Protein AF-A0A9P1RC82-F1 (afdb_monomer_lite)

Sequence (253 aa):
MANTHGWSFQRPLNEQQWVGICRDIEALLKEPSWTRIGDKNGVELDRPEAAFIRPLYTGAPTGLAEAIEFNGVGNESREAFYLTPETLTASIVTDQQRYEPLVMASMLILAYHKPGTALHSTANEQTWAPAWLLARHVLRSQHPDAHESVDSHLADHPGHHHAAELQQKAAEVNCELLDKVDAWLQQVEGKAPEDQFAQASLNSLKLVRRQLAEGTMTGFDARYAVECLEGYMRDSRFVEPLSSTPCSEPAIS

Radius of gyration: 20.78 Å; chains: 1; bounding box: 46×43×75 Å

Structure (mmCIF, N/CA/C/O backbone):
data_AF-A0A9P1RC82-F1
#
_entry.id   AF-A0A9P1RC82-F1
#
loop_
_atom_site.group_PDB
_atom_site.id
_atom_site.type_symbol
_atom_site.label_atom_id
_atom_site.label_alt_id
_atom_site.label_comp_id
_atom_site.label_asym_id
_atom_site.label_entity_id
_atom_site.label_seq_id
_atom_site.pdbx_PDB_ins_code
_atom_site.Cartn_x
_atom_site.Cartn_y
_atom_site.Cartn_z
_atom_site.occupancy
_atom_site.B_iso_or_equiv
_atom_site.auth_seq_id
_atom_site.auth_comp_id
_atom_site.auth_asym_id
_atom_site.auth_atom_id
_atom_site.pdbx_PDB_model_num
ATOM 1 N N . MET A 1 1 ? 3.301 18.669 -11.761 1.00 63.34 1 MET A N 1
ATOM 2 C CA . MET A 1 1 ? 4.380 18.118 -12.600 1.00 63.34 1 MET A CA 1
ATOM 3 C C . MET A 1 1 ? 4.155 16.629 -12.639 1.00 63.34 1 MET A C 1
ATOM 5 O O . MET A 1 1 ? 3.918 16.070 -11.574 1.00 63.34 1 MET A O 1
ATOM 9 N N . ALA A 1 2 ? 4.182 16.038 -13.828 1.00 75.00 2 ALA A N 1
ATOM 10 C CA . ALA A 1 2 ? 4.089 14.598 -13.978 1.00 75.00 2 ALA A CA 1
ATOM 11 C C . ALA A 1 2 ? 5.415 13.952 -13.571 1.00 75.00 2 ALA A C 1
ATOM 13 O O . ALA A 1 2 ? 6.480 14.498 -13.873 1.00 75.00 2 ALA A O 1
ATOM 14 N N . ASN A 1 3 ? 5.346 12.798 -12.919 1.00 80.88 3 ASN A N 1
ATOM 15 C CA . ASN A 1 3 ? 6.512 11.957 -12.693 1.00 80.88 3 ASN A CA 1
ATOM 16 C C . ASN A 1 3 ? 6.519 10.813 -13.696 1.00 80.88 3 ASN A C 1
ATOM 18 O O . ASN A 1 3 ? 5.472 10.284 -14.058 1.00 80.88 3 ASN A O 1
ATOM 22 N N . THR A 1 4 ? 7.706 10.435 -14.151 1.00 84.75 4 THR A N 1
ATOM 23 C CA . THR A 1 4 ? 7.898 9.226 -14.949 1.00 84.75 4 THR A CA 1
ATOM 24 C C . THR A 1 4 ? 8.456 8.144 -14.046 1.00 84.75 4 THR A C 1
ATOM 26 O O . THR A 1 4 ? 9.456 8.373 -13.368 1.00 84.75 4 THR A O 1
ATOM 29 N N . HIS A 1 5 ? 7.835 6.972 -14.066 1.00 85.88 5 HIS A N 1
ATOM 30 C CA . HIS A 1 5 ? 8.245 5.792 -13.313 1.00 85.88 5 HIS A CA 1
ATOM 31 C C . HIS A 1 5 ? 8.451 4.639 -14.278 1.00 85.88 5 HIS A C 1
ATOM 33 O O . HIS A 1 5 ? 7.639 4.447 -15.177 1.00 85.88 5 HIS A O 1
ATOM 39 N N . GLY A 1 6 ? 9.499 3.848 -14.111 1.00 85.31 6 GLY A N 1
ATOM 40 C CA . GLY A 1 6 ? 9.722 2.698 -14.969 1.00 85.31 6 GLY A CA 1
ATOM 41 C C . GLY A 1 6 ? 10.590 1.622 -14.345 1.00 85.31 6 GLY A C 1
ATOM 42 O O . GLY A 1 6 ? 11.181 1.782 -13.275 1.00 85.31 6 GLY A O 1
ATOM 43 N N . TRP A 1 7 ? 10.646 0.491 -15.032 1.00 88.69 7 TRP A N 1
ATOM 44 C CA . TRP A 1 7 ? 11.362 -0.699 -14.593 1.00 88.69 7 TRP A CA 1
ATOM 45 C C . TRP A 1 7 ? 12.101 -1.348 -15.755 1.00 88.69 7 TRP A C 1
ATOM 47 O O . TRP A 1 7 ? 11.745 -1.169 -16.922 1.00 88.69 7 TRP A O 1
ATOM 57 N N . SER A 1 8 ? 13.129 -2.127 -15.426 1.00 90.19 8 SER A N 1
ATOM 58 C CA . SER A 1 8 ? 13.788 -3.014 -16.380 1.00 90.19 8 SER A CA 1
ATOM 59 C C . SER A 1 8 ? 14.376 -4.254 -15.707 1.00 90.19 8 SER A C 1
ATOM 61 O O . SER A 1 8 ? 14.793 -4.206 -14.548 1.00 90.19 8 SER A O 1
ATOM 63 N N . PHE A 1 9 ? 14.423 -5.372 -16.433 1.00 90.50 9 PHE A N 1
ATOM 64 C CA . PHE A 1 9 ? 15.099 -6.604 -16.015 1.00 90.50 9 PHE A CA 1
ATOM 65 C C . PHE A 1 9 ? 15.585 -7.415 -17.230 1.00 90.50 9 PHE A C 1
ATOM 67 O O . PHE A 1 9 ? 15.097 -7.265 -18.346 1.00 90.50 9 PHE A O 1
ATOM 74 N N . GLN A 1 10 ? 16.567 -8.301 -17.030 1.00 86.69 10 GLN A N 1
ATOM 75 C CA . GLN A 1 10 ? 17.295 -8.949 -18.138 1.00 86.69 10 GLN A CA 1
ATOM 76 C C . GLN A 1 10 ? 16.568 -10.123 -18.811 1.00 86.69 10 GLN A C 1
ATOM 78 O O . GLN A 1 10 ? 16.950 -10.537 -19.904 1.00 86.69 10 GLN A O 1
ATOM 83 N N . ARG A 1 11 ? 15.582 -10.730 -18.145 1.00 88.38 11 ARG A N 1
ATOM 84 C CA . ARG A 1 11 ? 14.875 -11.925 -18.635 1.00 88.38 11 ARG A CA 1
ATOM 85 C C . ARG A 1 11 ? 13.393 -11.848 -18.298 1.00 88.38 11 ARG A C 1
ATOM 87 O O . ARG A 1 11 ? 13.112 -11.412 -17.179 1.00 88.38 11 ARG A O 1
ATOM 94 N N . PRO A 1 12 ? 12.498 -12.371 -19.159 1.00 88.00 12 PRO A N 1
ATOM 95 C CA . PRO A 1 12 ? 11.059 -12.409 -18.901 1.00 88.00 12 PRO A CA 1
ATOM 96 C C . PRO A 1 12 ? 10.702 -12.974 -17.520 1.00 88.00 12 PRO A C 1
ATOM 98 O O . PRO A 1 12 ? 11.500 -13.686 -16.885 1.00 88.00 12 PRO A O 1
ATOM 101 N N . LEU A 1 13 ? 9.509 -12.637 -17.041 1.00 86.81 13 LEU A N 1
ATOM 102 C CA . LEU A 1 13 ? 8.952 -13.217 -15.823 1.00 86.81 13 LEU A CA 1
ATOM 103 C C . LEU A 1 13 ? 8.583 -14.673 -16.101 1.00 86.81 13 LEU A C 1
ATOM 105 O O . LEU A 1 13 ? 7.996 -14.988 -17.134 1.00 86.81 13 LEU A O 1
ATOM 109 N N . ASN A 1 14 ? 8.946 -15.571 -15.187 1.00 88.38 14 ASN A N 1
ATOM 110 C CA . ASN A 1 14 ? 8.410 -16.927 -15.241 1.00 88.38 14 ASN A CA 1
ATOM 111 C C . ASN A 1 14 ? 6.976 -16.955 -14.682 1.00 88.38 14 ASN A C 1
ATOM 113 O O . ASN A 1 14 ? 6.518 -15.995 -14.059 1.00 88.38 14 ASN A O 1
ATOM 117 N N . GLU A 1 15 ? 6.278 -18.069 -14.888 1.00 83.38 15 GLU A N 1
ATOM 118 C CA . GLU A 1 15 ? 4.881 -18.230 -14.474 1.00 83.38 15 GLU A CA 1
ATOM 119 C C . GLU A 1 15 ? 4.677 -18.002 -12.968 1.00 83.38 15 GLU A C 1
ATOM 121 O O . GLU A 1 15 ? 3.774 -17.270 -12.571 1.00 83.38 15 GLU A O 1
ATOM 126 N N . GLN A 1 16 ? 5.555 -18.551 -12.124 1.00 86.50 16 GLN A N 1
ATOM 127 C CA . GLN A 1 16 ? 5.461 -18.398 -10.671 1.00 86.50 16 GLN A CA 1
ATOM 128 C C . GLN A 1 16 ? 5.624 -16.935 -10.235 1.00 86.50 16 GLN A C 1
ATOM 130 O O . GLN A 1 16 ? 4.864 -16.456 -9.394 1.00 86.50 16 GLN A O 1
ATOM 135 N N . GLN A 1 17 ? 6.590 -16.221 -10.822 1.00 89.25 17 GLN A N 1
ATOM 136 C CA . GLN A 1 17 ? 6.804 -14.794 -10.576 1.00 89.25 17 GLN A CA 1
ATOM 137 C C . GLN A 1 17 ? 5.568 -13.996 -10.970 1.00 89.25 17 GLN A C 1
ATOM 139 O O . GLN A 1 17 ? 5.107 -13.156 -10.205 1.00 89.25 17 GLN A O 1
ATOM 144 N N . TRP A 1 18 ? 5.004 -14.283 -12.141 1.00 84.94 18 TRP A N 1
ATOM 145 C CA . TRP A 1 18 ? 3.831 -13.573 -12.626 1.00 84.94 18 TRP A CA 1
ATOM 146 C C . TRP A 1 18 ? 2.598 -13.791 -11.752 1.00 84.94 18 TRP A C 1
ATOM 148 O O . TRP A 1 18 ? 1.933 -12.830 -11.375 1.00 84.94 18 TRP A O 1
ATOM 158 N N . VAL A 1 19 ? 2.325 -15.038 -11.365 1.00 82.38 19 VAL A N 1
ATOM 159 C CA . VAL A 1 19 ? 1.211 -15.364 -10.466 1.00 82.38 19 VAL A CA 1
ATOM 160 C C . VAL A 1 19 ? 1.366 -14.653 -9.120 1.00 82.38 19 VAL A C 1
ATOM 162 O O . VAL A 1 19 ? 0.392 -14.088 -8.620 1.00 82.38 19 VAL A O 1
ATOM 165 N N . GLY A 1 20 ? 2.580 -14.631 -8.557 1.00 85.94 20 GLY A N 1
ATOM 166 C CA . GLY A 1 20 ? 2.878 -13.906 -7.320 1.00 85.94 20 GLY A CA 1
ATOM 167 C C . GLY A 1 20 ? 2.631 -12.401 -7.444 1.00 85.94 20 GLY A C 1
ATOM 168 O O . GLY A 1 20 ? 1.939 -11.823 -6.608 1.00 85.94 20 GLY A O 1
ATOM 169 N N . ILE A 1 21 ? 3.119 -11.790 -8.527 1.00 86.44 21 ILE A N 1
ATOM 170 C CA . ILE A 1 21 ? 2.924 -10.364 -8.824 1.00 86.44 21 ILE A CA 1
ATOM 171 C C . ILE A 1 21 ? 1.436 -10.030 -8.942 1.00 86.44 21 ILE A C 1
ATOM 173 O O . ILE A 1 21 ? 0.973 -9.097 -8.289 1.00 86.44 21 ILE A O 1
ATOM 177 N N . CYS A 1 22 ? 0.675 -10.786 -9.740 1.00 79.75 22 CYS A N 1
ATOM 178 C CA . CYS A 1 22 ? -0.754 -10.539 -9.924 1.00 79.75 22 CYS A CA 1
ATOM 179 C C . CYS A 1 22 ? -1.523 -10.633 -8.607 1.00 79.75 22 CYS A C 1
ATOM 181 O O . CYS A 1 22 ? -2.326 -9.752 -8.313 1.00 79.75 22 CYS A O 1
ATOM 183 N N . ARG A 1 23 ? -1.264 -11.674 -7.808 1.00 82.88 23 ARG A N 1
ATOM 184 C CA . ARG A 1 23 ? -1.937 -11.887 -6.523 1.00 82.88 23 ARG A CA 1
ATOM 185 C C . ARG A 1 23 ? -1.655 -10.751 -5.543 1.00 82.88 23 ARG A C 1
ATOM 187 O O . ARG A 1 23 ? -2.573 -10.250 -4.900 1.00 82.88 23 ARG A O 1
ATOM 194 N N . ASP A 1 24 ? -0.396 -10.346 -5.424 1.00 87.38 24 ASP A N 1
ATOM 195 C CA . ASP A 1 24 ? -0.009 -9.327 -4.452 1.00 87.38 24 ASP A CA 1
ATOM 196 C C . ASP A 1 24 ? -0.461 -7.928 -4.910 1.00 87.38 24 ASP A C 1
ATOM 198 O O . ASP A 1 24 ? -0.894 -7.128 -4.085 1.00 87.38 24 ASP A O 1
ATOM 202 N N . ILE A 1 25 ? -0.480 -7.641 -6.218 1.00 81.62 25 ILE A N 1
ATOM 203 C CA . ILE A 1 25 ? -1.103 -6.414 -6.742 1.00 81.62 25 ILE A CA 1
ATOM 204 C C . ILE A 1 25 ? -2.623 -6.447 -6.536 1.00 81.62 25 ILE A C 1
ATOM 206 O O . ILE A 1 25 ? -3.197 -5.440 -6.150 1.00 81.62 25 ILE A O 1
ATOM 210 N N . GLU A 1 26 ? -3.301 -7.582 -6.704 1.00 76.31 26 GLU A N 1
ATOM 211 C CA . GLU A 1 26 ? -4.734 -7.685 -6.397 1.00 76.31 26 GLU A CA 1
ATOM 212 C C . GLU A 1 26 ? -5.019 -7.414 -4.910 1.00 76.31 26 GLU A C 1
ATOM 214 O O . GLU A 1 26 ? -5.975 -6.711 -4.576 1.00 76.31 26 GLU A O 1
ATOM 219 N N . ALA A 1 27 ? -4.171 -7.920 -4.010 1.00 79.69 27 ALA A N 1
ATOM 220 C CA . ALA A 1 27 ? -4.254 -7.616 -2.584 1.00 79.69 27 ALA A CA 1
ATOM 221 C C . ALA A 1 27 ? -4.053 -6.117 -2.316 1.00 79.69 27 ALA A C 1
ATOM 223 O O . ALA A 1 27 ? -4.855 -5.523 -1.600 1.00 79.69 27 ALA A O 1
ATOM 224 N N . LEU A 1 28 ? -3.065 -5.493 -2.966 1.00 79.56 28 LEU A N 1
ATOM 225 C CA . LEU A 1 28 ? -2.842 -4.046 -2.934 1.00 79.56 28 LEU A CA 1
ATOM 226 C C . LEU A 1 28 ? -4.092 -3.242 -3.332 1.00 79.56 28 LEU A C 1
ATOM 228 O O . LEU A 1 28 ? -4.336 -2.187 -2.754 1.00 79.56 28 LEU A O 1
ATOM 232 N N . LEU A 1 29 ? -4.905 -3.727 -4.276 1.00 70.25 29 LEU A N 1
ATOM 233 C CA . LEU A 1 29 ? -6.144 -3.046 -4.692 1.00 70.25 29 LEU A CA 1
ATOM 234 C C . LEU A 1 29 ? -7.300 -3.213 -3.717 1.00 70.25 29 LEU A C 1
ATOM 236 O O . LEU A 1 29 ? -8.181 -2.359 -3.657 1.00 70.25 29 LEU A O 1
ATOM 240 N N . LYS A 1 30 ? -7.306 -4.314 -2.970 1.00 70.19 30 LYS A N 1
ATOM 241 C CA . LYS A 1 30 ? -8.307 -4.584 -1.936 1.00 70.19 30 LYS A CA 1
ATOM 242 C C . LYS A 1 30 ? -7.985 -3.876 -0.625 1.00 70.19 30 LYS A C 1
ATOM 244 O O . LYS A 1 30 ? -8.830 -3.866 0.271 1.00 70.19 30 LYS A O 1
ATOM 249 N N . GLU A 1 31 ? -6.794 -3.290 -0.504 1.00 68.12 31 GLU A N 1
ATOM 250 C CA . GLU A 1 31 ? -6.445 -2.487 0.656 1.00 68.12 31 GLU A CA 1
ATOM 251 C C . GLU A 1 31 ? -7.378 -1.273 0.757 1.00 68.12 31 GLU A C 1
ATOM 253 O O . GLU A 1 31 ? -7.487 -0.502 -0.204 1.00 68.12 31 GLU A O 1
ATOM 258 N N . PRO A 1 32 ? -8.040 -1.064 1.914 1.00 56.09 32 PRO A N 1
ATOM 259 C CA . PRO A 1 32 ? -8.853 0.120 2.145 1.00 56.09 32 PRO A CA 1
ATOM 260 C C . PRO A 1 32 ? -8.028 1.364 1.811 1.00 56.09 32 PRO A C 1
ATOM 262 O O . PRO A 1 32 ? -6.899 1.502 2.299 1.00 56.09 32 PRO A O 1
ATOM 265 N N . SER A 1 33 ? -8.561 2.214 0.925 1.00 52.56 33 SER A N 1
ATOM 266 C CA . SER A 1 33 ? -7.798 3.279 0.275 1.00 52.56 33 SER A CA 1
ATOM 267 C C . SER A 1 33 ? -7.065 4.106 1.319 1.00 52.56 33 SER A C 1
ATOM 269 O O . SER A 1 33 ? -7.658 4.802 2.143 1.00 52.56 33 SER A O 1
ATOM 271 N N . TRP A 1 34 ? -5.745 4.017 1.268 1.00 44.28 34 TRP A N 1
ATOM 272 C CA . TRP A 1 34 ? -4.817 4.558 2.253 1.00 44.28 34 TRP A CA 1
ATOM 273 C C . TRP A 1 34 ? -4.747 6.088 2.272 1.00 44.28 34 TRP A C 1
ATOM 275 O O . TRP A 1 34 ? -3.969 6.703 2.993 1.00 44.28 34 TRP A O 1
ATOM 285 N N . THR A 1 35 ? -5.603 6.710 1.488 1.00 38.88 35 THR A N 1
ATOM 286 C CA . THR A 1 35 ? -5.811 8.131 1.407 1.00 38.88 35 THR A CA 1
ATOM 287 C C . THR A 1 35 ? -7.307 8.338 1.222 1.00 38.88 35 THR A C 1
ATOM 289 O O . THR A 1 35 ? -7.906 7.841 0.268 1.00 38.88 35 THR A O 1
ATOM 292 N N . ARG A 1 36 ? -7.921 9.147 2.089 1.00 37.03 36 ARG A N 1
ATOM 293 C CA . ARG A 1 36 ? -9.028 9.983 1.630 1.00 37.03 36 ARG A CA 1
ATOM 294 C C . ARG A 1 36 ? -8.445 10.910 0.565 1.00 37.03 36 ARG A C 1
ATOM 296 O O . ARG A 1 36 ? -8.085 12.038 0.878 1.00 37.03 36 ARG A O 1
ATOM 303 N N . ILE A 1 37 ? -8.304 10.463 -0.685 1.00 34.78 37 ILE A N 1
ATOM 304 C CA . ILE A 1 37 ? -8.060 11.405 -1.786 1.00 34.78 37 ILE A CA 1
ATOM 305 C C . ILE A 1 37 ? -9.405 11.966 -2.210 1.00 34.78 37 ILE A C 1
ATOM 307 O O . ILE A 1 37 ? -9.878 11.764 -3.332 1.00 34.78 37 ILE A O 1
ATOM 311 N N . GLY A 1 38 ? -9.990 12.731 -1.288 1.00 31.78 38 GLY A N 1
ATOM 312 C CA . GLY A 1 38 ? -10.761 13.879 -1.710 1.00 31.78 38 GLY A CA 1
ATOM 313 C C . GLY A 1 38 ? -9.911 14.619 -2.730 1.00 31.78 38 GLY A C 1
ATOM 314 O O . GLY A 1 38 ? -8.735 14.903 -2.485 1.00 31.78 38 GLY A O 1
ATOM 315 N N . ASP A 1 39 ? -10.476 14.916 -3.894 1.00 33.38 39 ASP A N 1
ATOM 316 C CA . ASP A 1 39 ? -9.927 16.040 -4.633 1.00 33.38 39 ASP A CA 1
ATOM 317 C C . ASP A 1 39 ? -9.981 17.289 -3.725 1.00 33.38 39 ASP A C 1
ATOM 319 O O . ASP A 1 39 ? -10.525 17.284 -2.619 1.00 33.38 39 ASP A O 1
ATOM 323 N N . LYS A 1 40 ? -9.463 18.414 -4.199 1.00 32.06 40 LYS A N 1
ATOM 324 C CA . LYS A 1 40 ? -9.646 19.728 -3.558 1.00 32.06 40 LYS A CA 1
ATOM 325 C C . LYS A 1 40 ? -11.112 20.095 -3.212 1.00 32.06 40 LYS A C 1
ATOM 327 O O . LYS A 1 40 ? -11.323 21.124 -2.581 1.00 32.06 40 LYS A O 1
ATOM 332 N N . ASN A 1 41 ? -12.097 19.285 -3.619 1.00 32.78 41 ASN A N 1
ATOM 333 C CA . ASN A 1 41 ? -13.524 19.431 -3.351 1.00 32.78 41 ASN A CA 1
ATOM 334 C C . ASN A 1 41 ? -14.090 18.354 -2.395 1.00 32.78 41 ASN A C 1
ATOM 336 O O . ASN A 1 41 ? -15.297 18.336 -2.168 1.00 32.78 41 ASN A O 1
ATOM 340 N N . GLY A 1 42 ? -13.261 17.471 -1.823 1.00 30.58 42 GLY A N 1
ATOM 341 C CA . GLY A 1 42 ? -13.686 16.489 -0.821 1.00 30.58 42 GLY A CA 1
ATOM 342 C C . GLY A 1 42 ? -14.453 15.280 -1.368 1.00 30.58 42 GLY A C 1
ATOM 343 O O . GLY A 1 42 ? -15.124 14.604 -0.594 1.00 30.58 42 GLY A O 1
ATOM 344 N N . VAL A 1 43 ? -14.372 14.986 -2.672 1.00 32.03 43 VAL A N 1
ATOM 345 C CA . VAL A 1 43 ? -15.041 13.807 -3.256 1.00 32.03 43 VAL A CA 1
ATOM 346 C C . VAL A 1 43 ? -14.268 12.534 -2.910 1.00 32.03 43 VAL A C 1
ATOM 348 O O . VAL A 1 43 ? -13.170 12.325 -3.433 1.00 32.03 43 VAL A O 1
ATOM 351 N N . GLU A 1 44 ? -14.844 11.695 -2.041 1.00 39.00 44 GLU A N 1
ATOM 352 C CA . GLU A 1 44 ? -14.328 10.361 -1.711 1.00 39.00 44 GLU A CA 1
ATOM 353 C C . GLU A 1 44 ? -14.062 9.557 -2.993 1.00 39.00 44 GLU A C 1
ATOM 355 O O . GLU A 1 44 ? -14.879 9.510 -3.913 1.00 39.00 44 GLU A O 1
ATOM 360 N N . LEU A 1 45 ? -12.873 8.954 -3.080 1.00 42.69 45 LEU A N 1
ATOM 361 C CA . LEU A 1 45 ? -12.572 8.003 -4.140 1.00 42.69 45 LEU A CA 1
ATOM 362 C C . LEU A 1 45 ? -13.393 6.750 -3.879 1.00 42.69 45 LEU A C 1
ATOM 364 O O . LEU A 1 45 ? -13.052 5.969 -2.997 1.00 42.69 45 LEU A O 1
ATOM 368 N N . ASP A 1 46 ? -14.452 6.561 -4.660 1.00 42.94 46 ASP A N 1
ATOM 369 C CA . ASP A 1 46 ? -15.366 5.445 -4.442 1.00 42.94 46 ASP A CA 1
ATOM 370 C C . ASP A 1 46 ? -14.665 4.079 -4.501 1.00 42.94 46 ASP A C 1
ATOM 372 O O . ASP A 1 46 ? -15.128 3.161 -3.832 1.00 42.94 46 ASP A O 1
ATOM 376 N N . ARG A 1 47 ? -13.576 3.904 -5.276 1.00 51.31 47 ARG A N 1
ATOM 377 C CA . ARG A 1 47 ? -12.967 2.585 -5.559 1.00 51.31 47 ARG A CA 1
ATOM 378 C C . ARG A 1 47 ? -11.503 2.677 -6.039 1.00 51.31 47 ARG A C 1
ATOM 380 O O . ARG A 1 47 ? -11.282 3.309 -7.075 1.00 51.31 47 ARG A O 1
ATOM 387 N N . PRO A 1 48 ? -10.504 2.046 -5.378 1.00 50.69 48 PRO A N 1
ATOM 388 C CA . PRO A 1 48 ? -9.142 1.852 -5.916 1.00 50.69 48 PRO A CA 1
ATOM 389 C C . PRO A 1 48 ? -9.121 1.248 -7.330 1.00 50.69 48 PRO A C 1
ATOM 391 O O . PRO A 1 48 ? -8.214 1.510 -8.118 1.00 50.69 48 PRO A O 1
ATOM 394 N N . GLU A 1 49 ? -10.165 0.502 -7.688 1.00 48.91 49 GLU A N 1
ATOM 395 C CA . GLU A 1 49 ? -10.401 -0.084 -9.006 1.00 48.91 49 GLU A CA 1
ATOM 396 C C . GLU A 1 49 ? -10.515 0.970 -10.124 1.00 48.91 49 GLU A C 1
ATOM 398 O O . GLU A 1 49 ? -10.258 0.660 -11.285 1.00 48.91 49 GLU A O 1
ATOM 403 N N . ALA A 1 50 ? -10.830 2.233 -9.799 1.00 47.53 50 ALA A N 1
ATOM 404 C CA . ALA A 1 50 ? -10.831 3.343 -10.757 1.00 47.53 50 ALA A CA 1
ATOM 405 C C . ALA A 1 50 ? -9.420 3.729 -11.242 1.00 47.53 50 ALA A C 1
ATOM 407 O O . ALA A 1 50 ? -9.287 4.445 -12.236 1.00 47.53 50 ALA A O 1
ATOM 408 N N . ALA A 1 51 ? -8.364 3.250 -10.578 1.00 48.78 51 ALA A N 1
ATOM 409 C CA . ALA A 1 51 ? -6.983 3.419 -11.016 1.00 48.78 51 ALA A CA 1
ATOM 410 C C . ALA A 1 51 ? -6.587 2.451 -12.144 1.00 48.78 51 ALA A C 1
ATOM 412 O O . ALA A 1 51 ? -5.453 2.527 -12.601 1.00 48.78 51 ALA A O 1
ATOM 413 N N . PHE A 1 52 ? -7.479 1.563 -12.605 1.00 52.44 52 PHE A N 1
ATOM 414 C CA . PHE A 1 52 ? -7.182 0.537 -13.610 1.00 52.44 52 PHE A CA 1
ATOM 415 C C . PHE A 1 52 ? -8.186 0.552 -14.766 1.00 52.44 52 PHE A C 1
ATOM 417 O O . PHE A 1 52 ? -9.357 0.895 -14.600 1.00 52.44 52 PHE A O 1
ATOM 424 N N . ILE A 1 53 ? -7.727 0.178 -15.964 1.00 49.12 53 ILE A N 1
ATOM 425 C CA . ILE A 1 53 ? -8.580 0.107 -17.167 1.00 49.12 53 ILE A CA 1
ATOM 426 C C . ILE A 1 53 ? -9.488 -1.133 -17.117 1.00 49.12 53 ILE A C 1
ATOM 428 O O . ILE A 1 53 ? -10.576 -1.130 -17.702 1.00 49.12 53 ILE A O 1
ATOM 432 N N . ARG A 1 54 ? -9.072 -2.189 -16.401 1.00 43.12 54 ARG A N 1
ATOM 433 C CA . ARG A 1 54 ? -9.813 -3.449 -16.246 1.00 43.12 54 ARG A CA 1
ATOM 434 C C . ARG A 1 54 ? -9.675 -4.010 -14.826 1.00 43.12 54 ARG A C 1
ATOM 436 O O . ARG A 1 54 ? -8.609 -3.870 -14.232 1.00 43.12 54 ARG A O 1
ATOM 443 N N . PRO A 1 55 ? -10.712 -4.679 -14.287 1.00 46.66 55 PRO A N 1
ATOM 444 C CA . PRO A 1 55 ? -10.591 -5.396 -13.024 1.00 46.66 55 PRO A CA 1
ATOM 445 C C . PRO A 1 55 ? -9.573 -6.534 -13.159 1.00 46.66 55 PRO A C 1
ATOM 447 O O . PRO A 1 55 ? -9.655 -7.338 -14.092 1.00 46.66 55 PRO A O 1
ATOM 450 N N . LEU A 1 56 ? -8.644 -6.628 -12.205 1.00 47.75 56 LEU A N 1
ATOM 451 C CA . LEU A 1 56 ? -7.821 -7.818 -12.012 1.00 47.75 56 LEU A CA 1
ATOM 452 C C . LEU A 1 56 ? -8.708 -8.919 -11.416 1.00 47.75 56 LEU A C 1
ATOM 454 O O . LEU A 1 56 ? -8.711 -9.135 -10.215 1.00 47.75 56 LEU A O 1
ATOM 458 N N . TYR A 1 57 ? -9.466 -9.586 -12.292 1.00 48.50 57 TYR A N 1
ATOM 459 C CA . TYR A 1 57 ? -10.161 -10.853 -12.055 1.00 48.50 57 TYR A CA 1
ATOM 460 C C . TYR A 1 57 ? -11.339 -10.845 -11.044 1.00 48.50 57 TYR A C 1
ATOM 462 O O . TYR A 1 57 ? -11.373 -10.115 -10.062 1.00 48.50 57 TYR A O 1
ATOM 470 N N . THR A 1 58 ? -12.366 -11.664 -11.303 1.00 38.03 58 THR A N 1
ATOM 471 C CA . THR A 1 58 ? -13.573 -11.808 -10.450 1.00 38.03 58 THR A CA 1
ATOM 472 C C . THR A 1 58 ? -13.908 -13.274 -10.119 1.00 38.03 58 THR A C 1
ATOM 474 O O . THR A 1 58 ? -15.015 -13.565 -9.666 1.00 38.03 58 THR A O 1
ATOM 477 N N . GLY A 1 59 ? -12.978 -14.215 -10.344 1.00 34.84 59 GLY A N 1
ATOM 478 C CA . GLY A 1 59 ? -13.205 -15.666 -10.220 1.00 34.84 59 GLY A CA 1
ATOM 479 C C . GLY A 1 59 ? -12.197 -16.421 -9.336 1.00 34.84 59 GLY A C 1
ATOM 480 O O . GLY A 1 59 ? -11.410 -15.823 -8.613 1.00 34.84 59 GLY A O 1
ATOM 481 N N . ALA A 1 60 ? -12.210 -17.760 -9.405 1.00 33.53 60 ALA A N 1
ATOM 482 C CA . ALA A 1 60 ? -11.286 -18.664 -8.694 1.00 33.53 60 ALA A CA 1
ATOM 483 C C . ALA A 1 60 ? -9.847 -18.584 -9.248 1.00 33.53 60 ALA A C 1
ATOM 485 O O . ALA A 1 60 ? -9.711 -18.461 -10.460 1.00 33.53 60 ALA A O 1
ATOM 486 N N . PRO A 1 61 ? -8.781 -18.696 -8.430 1.00 40.16 61 PRO A N 1
ATOM 487 C CA . PRO A 1 61 ? -7.408 -18.334 -8.799 1.00 40.16 61 PRO A CA 1
ATOM 488 C C . PRO A 1 61 ? -6.831 -19.298 -9.848 1.00 40.16 61 PRO A C 1
ATOM 490 O O . PRO A 1 61 ? -6.157 -20.266 -9.515 1.00 40.16 61 PRO A O 1
ATOM 493 N N . THR A 1 62 ? -7.119 -19.063 -11.128 1.00 39.59 62 THR A N 1
ATOM 494 C CA . THR A 1 62 ? -6.652 -19.902 -12.246 1.00 39.59 62 THR A CA 1
ATOM 495 C C . THR A 1 62 ? -5.400 -19.362 -12.928 1.00 39.59 62 THR A C 1
ATOM 497 O O . THR A 1 62 ? -4.952 -19.949 -13.904 1.00 39.59 62 THR A O 1
ATOM 500 N N . GLY A 1 63 ? -4.797 -18.292 -12.408 1.00 41.44 63 GLY A N 1
ATOM 501 C CA . GLY A 1 63 ? -3.569 -17.741 -12.965 1.00 41.44 63 GLY A CA 1
ATOM 502 C C . GLY A 1 63 ? -3.792 -16.863 -14.200 1.00 41.44 63 GLY A C 1
ATOM 503 O O . GLY A 1 63 ? -4.679 -17.094 -15.017 1.00 41.44 63 GLY A O 1
ATOM 504 N N . LEU A 1 64 ? -2.915 -15.860 -14.281 1.00 46.16 64 LEU A N 1
ATOM 505 C CA . LEU A 1 64 ? -2.630 -14.979 -15.412 1.00 46.16 64 LEU A CA 1
ATOM 506 C C . LEU A 1 64 ? -3.756 -13.986 -15.759 1.00 46.16 64 LEU A C 1
ATOM 508 O O . LEU A 1 64 ? -4.487 -14.153 -16.731 1.00 46.16 64 LEU A O 1
ATOM 512 N N . ALA A 1 65 ? -3.801 -12.848 -15.054 1.00 52.59 65 ALA A N 1
ATOM 513 C CA . ALA A 1 65 ? -4.094 -11.621 -15.794 1.00 52.59 65 ALA A CA 1
ATOM 514 C C . ALA A 1 65 ? -3.037 -11.534 -16.911 1.00 52.59 65 ALA A C 1
ATOM 516 O O . ALA A 1 65 ? -1.856 -11.682 -16.618 1.00 52.59 65 ALA A O 1
ATOM 517 N N . GLU A 1 66 ? -3.417 -11.389 -18.180 1.00 55.09 66 GLU A N 1
ATOM 518 C CA . GLU A 1 66 ? -2.431 -11.306 -19.279 1.00 55.09 66 GLU A CA 1
ATOM 519 C C . GLU A 1 66 ? -1.592 -10.023 -19.182 1.00 55.09 66 GLU A C 1
ATOM 521 O O . GLU A 1 66 ? -0.448 -9.971 -19.634 1.00 55.09 66 GLU A O 1
ATOM 526 N N . ALA A 1 67 ? -2.162 -9.005 -18.533 1.00 58.09 67 ALA A N 1
ATOM 527 C CA . ALA A 1 67 ? -1.526 -7.737 -18.258 1.00 58.09 67 ALA A CA 1
ATOM 528 C C . ALA A 1 67 ? -2.078 -7.097 -16.979 1.00 58.09 67 ALA A C 1
ATOM 530 O O . ALA A 1 67 ? -3.204 -7.373 -16.557 1.00 58.09 67 ALA A O 1
ATOM 531 N N . ILE A 1 68 ? -1.293 -6.196 -16.396 1.00 63.31 68 ILE A N 1
ATOM 532 C CA . ILE A 1 68 ? -1.742 -5.262 -15.361 1.00 63.31 68 ILE A CA 1
ATOM 533 C C . ILE A 1 68 ? -1.781 -3.868 -15.989 1.00 63.31 68 ILE A C 1
ATOM 535 O O . ILE A 1 68 ? -0.749 -3.406 -16.474 1.00 63.31 68 ILE A O 1
ATOM 539 N N . GLU A 1 69 ? -2.966 -3.240 -15.983 1.00 61.31 69 GLU A N 1
ATOM 540 C CA . GLU A 1 69 ? -3.282 -1.993 -16.701 1.00 61.31 69 GLU A CA 1
ATOM 541 C C . GLU A 1 69 ? -3.719 -0.848 -15.772 1.00 61.31 69 GLU A C 1
ATOM 543 O O . GLU A 1 69 ? -4.874 -0.824 -15.345 1.00 61.31 69 GLU A O 1
ATOM 548 N N . PHE A 1 70 ? -2.861 0.143 -15.508 1.00 59.25 70 PHE A N 1
ATOM 549 C CA . PHE A 1 70 ? -3.230 1.317 -14.692 1.00 59.25 70 PHE A CA 1
ATOM 550 C C . PHE A 1 70 ? -3.737 2.456 -15.582 1.00 59.25 70 PHE A C 1
ATOM 552 O O . PHE A 1 70 ? -3.161 2.709 -16.634 1.00 59.25 70 PHE A O 1
ATOM 559 N N . ASN A 1 71 ? -4.757 3.192 -15.146 1.00 52.31 71 ASN A N 1
ATOM 560 C CA . ASN A 1 71 ? -5.188 4.451 -15.747 1.00 52.31 71 ASN A CA 1
ATOM 561 C C . ASN A 1 71 ? -4.108 5.524 -15.537 1.00 52.31 71 ASN A C 1
ATOM 563 O O . ASN A 1 71 ? -4.052 6.160 -14.483 1.00 52.31 71 ASN A O 1
ATOM 567 N N . GLY A 1 72 ? -3.272 5.762 -16.546 1.00 45.94 72 GLY A N 1
ATOM 568 C CA . GLY A 1 72 ? -2.497 6.994 -16.647 1.00 45.94 72 GLY A CA 1
ATOM 569 C C . GLY A 1 72 ? -3.404 8.150 -17.063 1.00 45.94 72 GLY A C 1
ATOM 570 O O . GLY A 1 72 ? -4.252 8.018 -17.950 1.00 45.94 72 GLY A O 1
ATOM 571 N N . VAL A 1 73 ? -3.252 9.295 -16.398 1.00 41.44 73 VAL A N 1
ATOM 572 C CA . VAL A 1 73 ? -3.905 10.538 -16.814 1.00 41.44 73 VAL A CA 1
ATOM 573 C C . VAL A 1 73 ? -2.926 11.306 -17.694 1.00 41.44 73 VAL A C 1
ATOM 575 O O . VAL A 1 73 ? -2.003 11.940 -17.197 1.00 41.44 73 VAL A O 1
ATOM 578 N N . GLY A 1 74 ? -3.165 11.256 -19.001 1.00 33.88 74 GLY A N 1
ATOM 579 C CA . GLY A 1 74 ? -2.638 12.183 -19.996 1.00 33.88 74 GLY A CA 1
ATOM 580 C C . GLY A 1 74 ? -3.782 12.560 -20.937 1.00 33.88 74 GLY A C 1
ATOM 581 O O . GLY A 1 74 ? -4.599 11.709 -21.277 1.00 33.88 74 GLY A O 1
ATOM 582 N N . ASN A 1 75 ? -3.906 13.847 -21.276 1.00 34.34 75 ASN A N 1
ATOM 583 C CA . ASN A 1 75 ? -4.998 14.420 -22.076 1.00 34.34 75 ASN A CA 1
ATOM 584 C C . ASN A 1 75 ? -5.458 13.504 -23.224 1.00 34.34 75 ASN A C 1
ATOM 586 O O . ASN A 1 75 ? -4.677 13.189 -24.111 1.00 34.34 75 ASN A O 1
ATOM 590 N N . GLU A 1 76 ? -6.739 13.128 -23.213 1.00 38.62 76 GLU A N 1
ATOM 591 C CA . GLU A 1 76 ? -7.471 12.460 -24.306 1.00 38.62 76 GLU A CA 1
ATOM 592 C C . GLU A 1 76 ? -6.961 11.073 -24.765 1.00 38.62 76 GLU A C 1
ATOM 594 O O . GLU A 1 76 ? -7.713 10.334 -25.403 1.00 38.62 76 GLU A O 1
ATOM 599 N N . SER A 1 77 ? -5.768 10.641 -24.352 1.00 41.59 77 SER A N 1
ATOM 600 C CA . SER A 1 77 ? -5.227 9.298 -24.565 1.00 41.59 77 SER A CA 1
ATOM 601 C C . SER A 1 77 ? -4.976 8.611 -23.224 1.00 41.59 77 SER A C 1
ATOM 603 O O . SER A 1 77 ? -4.083 8.992 -22.475 1.00 41.59 77 SER A O 1
ATOM 605 N N . ARG A 1 78 ? -5.763 7.574 -22.921 1.00 48.72 78 ARG A N 1
ATOM 606 C CA . ARG A 1 78 ? -5.547 6.679 -21.774 1.00 48.72 78 ARG A CA 1
ATOM 607 C C . ARG A 1 78 ? -4.188 5.980 -21.920 1.00 48.72 78 ARG A C 1
ATOM 609 O O . ARG A 1 78 ? -4.118 4.930 -22.554 1.00 48.72 78 ARG A O 1
ATOM 616 N N . GLU A 1 79 ? -3.113 6.552 -21.388 1.00 46.84 79 GLU A N 1
ATOM 617 C CA . GLU A 1 79 ? -1.825 5.859 -21.321 1.00 46.84 79 GLU A CA 1
ATOM 618 C C . GLU A 1 79 ? -1.902 4.813 -20.209 1.00 46.84 79 GLU A C 1
ATOM 620 O O . GLU A 1 79 ? -1.941 5.136 -19.026 1.00 46.84 79 GLU A O 1
ATOM 625 N N . ALA A 1 80 ? -2.008 3.545 -20.598 1.00 54.47 80 ALA A N 1
ATOM 626 C CA . ALA A 1 80 ? -2.036 2.440 -19.657 1.00 54.47 80 ALA A CA 1
ATOM 627 C C . ALA A 1 80 ? -0.614 2.137 -19.166 1.00 54.47 80 ALA A C 1
ATOM 629 O O . ALA A 1 80 ? 0.278 1.932 -19.989 1.00 54.47 80 ALA A O 1
ATOM 630 N N . PHE A 1 81 ? -0.387 2.014 -17.856 1.00 57.88 81 PHE A N 1
ATOM 631 C CA . PHE A 1 81 ? 0.776 1.236 -17.399 1.00 57.88 81 PHE A CA 1
ATOM 632 C C . PHE A 1 81 ? 0.528 -0.199 -17.817 1.00 57.88 81 PHE A C 1
ATOM 634 O O . PHE A 1 81 ? -0.476 -0.747 -17.390 1.00 57.88 81 PHE A O 1
ATOM 641 N N . TYR A 1 82 ? 1.404 -0.795 -18.616 1.00 65.31 82 TYR A N 1
ATOM 642 C CA . TYR A 1 82 ? 1.214 -2.143 -19.141 1.00 65.31 82 TYR A CA 1
ATOM 643 C C . TYR A 1 82 ? 2.358 -3.044 -18.680 1.00 65.31 82 TYR A C 1
ATOM 645 O O . TYR A 1 82 ? 3.460 -3.013 -19.236 1.00 65.31 82 TYR A O 1
ATOM 653 N N . LEU A 1 83 ? 2.110 -3.844 -17.645 1.00 69.12 83 LEU A N 1
ATOM 654 C CA . LEU A 1 83 ? 3.033 -4.898 -17.230 1.00 69.12 83 LEU A CA 1
ATOM 655 C C . LEU A 1 83 ? 2.542 -6.237 -17.775 1.00 69.12 83 LEU A C 1
ATOM 657 O O . LEU A 1 83 ? 1.399 -6.609 -17.527 1.00 69.12 83 LEU A O 1
ATOM 661 N N . THR A 1 84 ? 3.419 -6.959 -18.475 1.00 73.81 84 THR A N 1
ATOM 662 C CA . THR A 1 84 ? 3.192 -8.340 -18.931 1.00 73.81 84 THR A CA 1
ATOM 663 C C . THR A 1 84 ? 4.393 -9.215 -18.595 1.00 73.81 84 THR A C 1
ATOM 665 O O . THR A 1 84 ? 5.479 -8.674 -18.349 1.00 73.81 84 THR A O 1
ATOM 668 N N . PRO A 1 85 ? 4.255 -10.552 -18.655 1.00 75.56 85 PRO A N 1
ATOM 669 C CA . PRO A 1 85 ? 5.380 -11.462 -18.461 1.00 75.56 85 PRO A CA 1
ATOM 670 C C . PRO A 1 85 ? 6.561 -11.223 -19.415 1.00 75.56 85 PRO A C 1
ATOM 672 O O . PRO A 1 85 ? 7.712 -11.467 -19.044 1.00 75.56 85 PRO A O 1
ATOM 675 N N . GLU A 1 86 ? 6.287 -10.738 -20.630 1.00 78.75 86 GLU A N 1
ATOM 676 C CA . GLU A 1 86 ? 7.280 -10.550 -21.695 1.00 78.75 86 GLU A CA 1
ATOM 677 C C . GLU A 1 86 ? 7.918 -9.152 -21.695 1.00 78.75 86 GLU A C 1
ATOM 679 O O . GLU A 1 86 ? 8.999 -8.964 -22.258 1.00 78.75 86 GLU A O 1
ATOM 684 N N . THR A 1 87 ? 7.287 -8.169 -21.045 1.00 79.12 87 THR A N 1
ATOM 685 C CA . THR A 1 87 ? 7.763 -6.780 -21.022 1.00 79.12 87 THR A CA 1
ATOM 686 C C . THR A 1 87 ? 9.048 -6.657 -20.199 1.00 79.12 87 THR A C 1
ATOM 688 O O . THR A 1 87 ? 9.008 -6.570 -18.974 1.00 79.12 87 THR A O 1
ATOM 691 N N . LEU A 1 88 ? 10.200 -6.591 -20.873 1.00 83.19 88 LEU A N 1
ATOM 692 C CA . LEU A 1 88 ? 11.513 -6.443 -20.224 1.00 83.19 88 LEU A CA 1
ATOM 693 C C . LEU A 1 88 ? 11.786 -5.037 -19.686 1.00 83.19 88 LEU A C 1
ATOM 695 O O . LEU A 1 88 ? 12.576 -4.877 -18.759 1.00 83.19 88 LEU A O 1
ATOM 699 N N . THR A 1 89 ? 11.186 -4.021 -20.304 1.00 84.88 89 THR A N 1
ATOM 700 C CA . THR A 1 89 ? 11.342 -2.616 -19.928 1.00 84.88 89 THR A CA 1
ATOM 701 C C . THR A 1 89 ? 10.062 -1.867 -20.252 1.00 84.88 89 THR A C 1
ATOM 703 O O . THR A 1 89 ? 9.471 -2.091 -21.309 1.00 84.88 89 THR A O 1
ATOM 706 N N . ALA A 1 90 ? 9.646 -0.972 -19.366 1.00 82.12 90 ALA A N 1
ATOM 707 C CA . ALA A 1 90 ? 8.542 -0.056 -19.619 1.00 82.12 90 ALA A CA 1
ATOM 708 C C . ALA A 1 90 ? 8.574 1.107 -18.625 1.00 82.12 90 ALA A C 1
ATOM 710 O O . ALA A 1 90 ? 9.273 1.066 -17.608 1.00 82.12 90 ALA A O 1
ATOM 711 N N . SER A 1 91 ? 7.826 2.154 -18.956 1.00 81.06 91 SER A N 1
ATOM 712 C CA . SER A 1 91 ? 7.622 3.317 -18.107 1.00 81.06 91 SER A CA 1
ATOM 713 C C . SER A 1 91 ? 6.185 3.822 -18.216 1.00 81.06 91 SER A C 1
ATOM 715 O O . SER A 1 91 ? 5.497 3.574 -19.204 1.00 81.06 91 SER A O 1
ATOM 717 N N . ILE A 1 92 ? 5.739 4.528 -17.183 1.00 75.00 92 ILE A N 1
ATOM 718 C CA . ILE A 1 92 ? 4.480 5.263 -17.121 1.00 75.00 92 ILE A CA 1
ATOM 719 C C . ILE A 1 92 ? 4.755 6.698 -16.686 1.00 75.00 92 ILE A C 1
ATOM 721 O O . ILE A 1 92 ? 5.583 6.952 -15.809 1.00 75.00 92 ILE A O 1
ATOM 725 N N . VAL A 1 93 ? 4.011 7.631 -17.269 1.00 75.62 93 VAL A N 1
ATOM 726 C CA . VAL A 1 93 ? 3.905 9.002 -16.780 1.00 75.62 93 VAL A CA 1
ATOM 727 C C . VAL A 1 93 ? 2.659 9.113 -15.899 1.00 75.62 93 VAL A C 1
ATOM 729 O O . VAL A 1 93 ? 1.549 8.814 -16.334 1.00 75.62 93 VAL A O 1
ATOM 732 N N . THR A 1 94 ? 2.827 9.530 -14.646 1.00 69.12 94 THR A N 1
ATOM 733 C CA . THR A 1 94 ? 1.726 9.777 -13.709 1.00 69.12 94 THR A CA 1
ATOM 734 C C . THR A 1 94 ? 1.615 11.269 -13.437 1.00 69.12 94 THR A C 1
ATOM 736 O O . THR A 1 94 ? 2.521 11.869 -12.853 1.00 69.12 94 THR A O 1
ATOM 739 N N . ASP A 1 95 ? 0.502 11.877 -13.848 1.00 58.59 95 ASP A N 1
ATOM 740 C CA . ASP A 1 95 ? 0.184 13.263 -13.521 1.00 58.59 95 ASP A CA 1
ATOM 741 C C .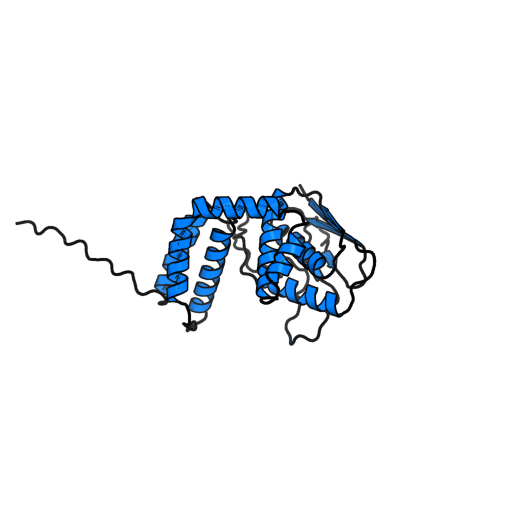 ASP A 1 95 ? -0.725 13.304 -12.284 1.00 58.59 95 ASP A C 1
ATOM 743 O O . ASP A 1 95 ? -1.797 12.705 -12.261 1.00 58.59 95 ASP A O 1
ATOM 747 N N . GLN A 1 96 ? -0.297 14.050 -11.263 1.00 55.09 96 GLN A N 1
ATOM 748 C CA . GLN A 1 96 ? -0.993 14.258 -9.987 1.00 55.09 96 GLN A CA 1
ATOM 749 C C . GLN A 1 96 ? -1.070 13.026 -9.064 1.00 55.09 96 GLN A C 1
ATOM 751 O O . GLN A 1 96 ? -1.362 11.902 -9.451 1.00 55.09 96 GLN A O 1
ATOM 756 N N . GLN A 1 97 ? -0.857 13.305 -7.779 1.00 56.81 97 GLN A N 1
ATOM 757 C CA . GLN A 1 97 ? -0.659 12.409 -6.632 1.00 56.81 97 GLN A CA 1
ATOM 758 C C . GLN A 1 97 ? -1.739 11.324 -6.397 1.00 56.81 97 GLN A C 1
ATOM 760 O O . GLN A 1 97 ? -1.636 10.569 -5.434 1.00 56.81 97 GLN A O 1
ATOM 765 N N . ARG A 1 98 ? -2.789 11.233 -7.230 1.00 56.66 98 ARG A N 1
ATOM 766 C CA . ARG A 1 98 ? -4.001 10.449 -6.948 1.00 56.66 98 ARG A CA 1
ATOM 767 C C . ARG A 1 98 ? -3.774 8.935 -6.946 1.00 56.66 98 ARG A C 1
ATOM 769 O O . ARG A 1 98 ? -4.347 8.241 -6.123 1.00 56.66 98 ARG A O 1
ATOM 776 N N . TYR A 1 99 ? -2.933 8.417 -7.836 1.00 65.56 99 TYR A N 1
ATOM 777 C CA . TYR A 1 99 ? -2.664 6.970 -7.929 1.00 65.56 99 TYR A CA 1
ATOM 778 C C . TYR A 1 99 ? -1.173 6.637 -7.994 1.00 65.56 99 TYR A C 1
ATOM 780 O O . TYR A 1 99 ? -0.787 5.477 -8.112 1.00 65.56 99 TYR A O 1
ATOM 788 N N . GLU A 1 100 ? -0.326 7.656 -7.877 1.00 75.25 100 GLU A N 1
ATOM 789 C CA . GLU A 1 100 ? 1.125 7.525 -7.922 1.00 75.25 100 GLU A CA 1
ATOM 790 C C . GLU A 1 100 ? 1.665 6.549 -6.853 1.00 75.25 100 GLU A C 1
ATOM 792 O O . GLU A 1 100 ? 2.429 5.655 -7.224 1.00 75.25 100 GLU A O 1
ATOM 797 N N . PRO A 1 101 ? 1.217 6.581 -5.577 1.00 79.19 101 PRO A N 1
ATOM 798 C CA . PRO A 1 101 ? 1.634 5.583 -4.589 1.00 79.19 101 PRO A CA 1
ATOM 799 C C . PRO A 1 101 ? 1.275 4.138 -4.957 1.00 79.19 101 PRO A C 1
ATOM 801 O O . PRO A 1 101 ? 2.038 3.234 -4.631 1.00 79.19 101 PRO A O 1
ATOM 804 N N . LEU A 1 102 ? 0.155 3.904 -5.654 1.00 78.19 102 LEU A N 1
ATOM 805 C CA . LEU A 1 102 ? -0.253 2.561 -6.091 1.00 78.19 102 LEU A CA 1
ATOM 806 C C . LEU A 1 102 ? 0.641 2.042 -7.218 1.00 78.19 102 LEU A C 1
ATOM 808 O O . LEU A 1 102 ? 1.046 0.880 -7.199 1.00 78.19 102 LEU A O 1
ATOM 812 N N . VAL A 1 103 ? 0.981 2.907 -8.177 1.00 80.44 103 VAL A N 1
ATOM 813 C CA . VAL A 1 103 ? 1.915 2.582 -9.265 1.00 80.44 103 VAL A CA 1
ATOM 814 C C . VAL A 1 103 ? 3.287 2.235 -8.689 1.00 80.44 103 VAL A C 1
ATOM 816 O O . VAL A 1 103 ? 3.823 1.161 -8.962 1.00 80.44 103 VAL A O 1
ATOM 819 N N . MET A 1 104 ? 3.827 3.101 -7.830 1.00 87.00 104 MET A N 1
ATOM 820 C CA . MET A 1 104 ? 5.125 2.884 -7.189 1.00 87.00 104 MET A CA 1
ATOM 821 C C . MET A 1 104 ? 5.120 1.634 -6.292 1.00 87.00 104 MET A C 1
ATOM 823 O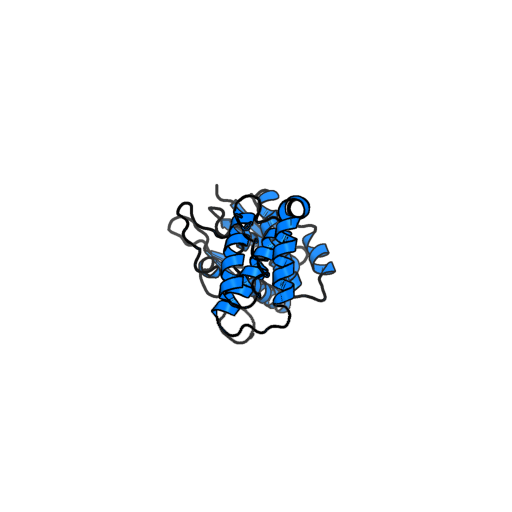 O . MET A 1 104 ? 6.061 0.844 -6.343 1.00 87.00 104 MET A O 1
ATOM 827 N N . ALA A 1 105 ? 4.049 1.380 -5.530 1.00 88.44 105 ALA A N 1
ATOM 828 C CA . ALA A 1 105 ? 3.934 0.172 -4.706 1.00 88.44 105 ALA A CA 1
ATOM 829 C C . ALA A 1 105 ? 3.906 -1.100 -5.568 1.00 88.44 105 ALA A C 1
ATOM 831 O O . ALA A 1 105 ? 4.541 -2.098 -5.235 1.00 88.44 105 ALA A O 1
ATOM 832 N N . SER A 1 106 ? 3.241 -1.049 -6.721 1.00 86.31 106 SER A N 1
ATOM 833 C CA . SER A 1 106 ? 3.205 -2.165 -7.671 1.00 86.31 106 SER A CA 1
ATOM 834 C C . SER A 1 106 ? 4.575 -2.445 -8.290 1.00 86.31 106 SER A C 1
ATOM 836 O O . SER A 1 106 ? 4.934 -3.602 -8.505 1.00 86.31 106 SER A O 1
ATOM 838 N N . MET A 1 107 ? 5.385 -1.406 -8.514 1.00 90.00 107 MET A N 1
ATOM 839 C CA . MET A 1 107 ? 6.780 -1.557 -8.940 1.00 90.00 107 MET A CA 1
ATOM 840 C C . MET A 1 107 ? 7.657 -2.206 -7.860 1.00 90.00 107 MET A C 1
ATOM 842 O O . MET A 1 107 ? 8.531 -3.006 -8.191 1.00 90.00 107 MET A O 1
ATOM 846 N N . LEU A 1 108 ? 7.414 -1.918 -6.578 1.00 93.31 108 LEU A N 1
ATOM 847 C CA . LEU A 1 108 ? 8.104 -2.589 -5.468 1.00 93.31 108 LEU A CA 1
ATOM 848 C C . LEU A 1 108 ? 7.690 -4.057 -5.339 1.00 93.31 108 LEU A C 1
ATOM 850 O O . LEU A 1 108 ? 8.546 -4.913 -5.131 1.00 93.31 108 LEU A O 1
ATOM 854 N N . ILE A 1 109 ? 6.405 -4.372 -5.535 1.00 92.44 109 ILE A N 1
ATOM 855 C CA . ILE A 1 109 ? 5.920 -5.760 -5.597 1.00 92.44 109 ILE A CA 1
ATOM 856 C C . ILE A 1 109 ? 6.582 -6.507 -6.763 1.00 92.44 109 ILE A C 1
ATOM 858 O O . ILE A 1 109 ? 7.048 -7.634 -6.592 1.00 92.44 109 ILE A O 1
ATOM 862 N N . LEU A 1 110 ? 6.695 -5.878 -7.937 1.00 90.88 110 LEU A N 1
ATOM 863 C CA . LEU A 1 110 ? 7.442 -6.441 -9.064 1.00 90.88 110 LEU A CA 1
ATOM 864 C C . LEU A 1 110 ? 8.901 -6.734 -8.681 1.00 90.88 110 LEU A C 1
ATOM 866 O O . LEU A 1 110 ? 9.385 -7.838 -8.932 1.00 90.88 110 LEU A O 1
ATOM 870 N N . ALA A 1 111 ? 9.593 -5.778 -8.058 1.00 92.94 111 ALA A N 1
ATOM 871 C CA . ALA A 1 111 ? 10.987 -5.947 -7.652 1.00 92.94 111 ALA A CA 1
ATOM 872 C C . ALA A 1 111 ? 11.176 -7.058 -6.603 1.00 92.94 111 ALA A C 1
ATOM 874 O O . ALA A 1 111 ? 12.155 -7.802 -6.680 1.00 92.94 111 ALA A O 1
ATOM 875 N N . TYR A 1 112 ? 10.210 -7.236 -5.697 1.00 93.94 112 TYR A N 1
ATOM 876 C CA . TYR A 1 112 ? 10.191 -8.335 -4.730 1.00 93.94 112 TYR A CA 1
ATOM 877 C C . TYR A 1 112 ? 10.147 -9.713 -5.415 1.00 93.94 112 TYR A C 1
ATOM 879 O O . TYR A 1 112 ? 10.954 -10.590 -5.110 1.00 93.94 112 TYR A O 1
ATOM 887 N N . HIS A 1 113 ? 9.259 -9.905 -6.398 1.00 91.62 113 HIS A N 1
ATOM 888 C CA . HIS A 1 113 ? 9.138 -11.181 -7.128 1.00 91.62 113 HIS A CA 1
ATOM 889 C C . HIS A 1 113 ? 10.238 -11.401 -8.175 1.00 91.62 113 HIS A C 1
ATOM 891 O O . HIS A 1 113 ? 10.514 -12.537 -8.581 1.00 91.62 113 HIS A O 1
ATOM 897 N N . LYS A 1 114 ? 10.887 -10.325 -8.627 1.00 91.19 114 LYS A N 1
ATOM 898 C CA . LYS A 1 114 ? 11.968 -10.346 -9.616 1.00 91.19 114 LYS A CA 1
ATOM 899 C C . LYS A 1 114 ? 13.215 -9.637 -9.067 1.00 91.19 114 LYS A C 1
ATOM 901 O O . LYS A 1 114 ? 13.494 -8.501 -9.467 1.00 91.19 114 LYS A O 1
ATOM 906 N N . PRO A 1 115 ? 14.018 -10.316 -8.221 1.00 87.69 115 PRO A N 1
ATOM 907 C CA . PRO A 1 115 ? 15.290 -9.773 -7.758 1.00 87.69 115 PRO A CA 1
ATOM 908 C C . PRO A 1 115 ? 16.184 -9.347 -8.929 1.00 87.69 115 PRO A C 1
ATOM 910 O O . PRO A 1 115 ? 16.278 -10.046 -9.943 1.00 87.69 115 PRO A O 1
ATOM 913 N N . GLY A 1 116 ? 16.829 -8.187 -8.796 1.00 86.50 116 GLY A N 1
ATOM 914 C CA . GLY A 1 116 ? 17.612 -7.563 -9.870 1.00 86.50 116 GLY A CA 1
ATOM 915 C C . GLY A 1 116 ? 16.801 -6.682 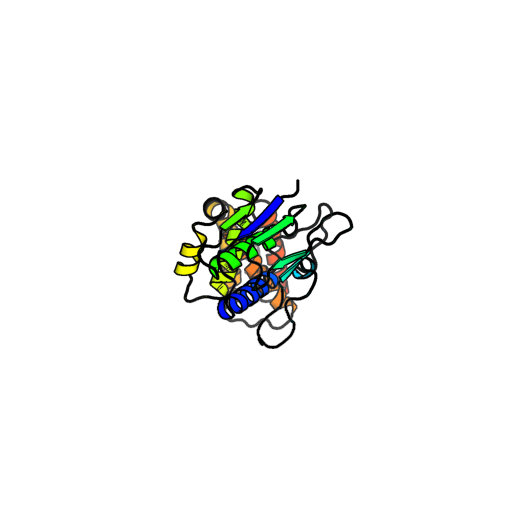-10.828 1.00 86.50 116 GLY A C 1
ATOM 916 O O . GLY A 1 116 ? 17.336 -6.256 -11.852 1.00 86.50 116 GLY A O 1
ATOM 917 N N . THR A 1 117 ? 15.532 -6.399 -10.520 1.00 90.31 117 THR A N 1
ATOM 918 C CA . THR A 1 117 ? 14.756 -5.368 -11.222 1.00 90.31 117 THR A CA 1
ATOM 919 C C . THR A 1 117 ? 15.345 -3.988 -10.940 1.00 90.31 117 THR A C 1
ATOM 921 O O . THR A 1 117 ? 15.456 -3.574 -9.787 1.00 90.31 117 THR A O 1
ATOM 924 N N . ALA A 1 118 ? 15.688 -3.252 -11.995 1.00 90.69 118 ALA A N 1
ATOM 925 C CA . ALA A 1 118 ? 16.121 -1.867 -11.893 1.00 90.69 118 ALA A CA 1
ATOM 926 C C . ALA A 1 118 ? 14.907 -0.938 -12.002 1.00 90.69 118 ALA A C 1
ATOM 928 O O . ALA A 1 118 ? 14.299 -0.826 -13.071 1.00 90.69 118 ALA A O 1
ATOM 929 N N . LEU A 1 119 ? 14.568 -0.274 -10.897 1.00 90.81 119 LEU A N 1
ATOM 930 C CA . LEU A 1 119 ? 13.528 0.751 -10.840 1.00 90.81 119 LEU A CA 1
ATOM 931 C C . LEU A 1 119 ? 14.136 2.122 -11.147 1.00 90.81 119 LEU A C 1
ATOM 933 O O . LEU A 1 119 ? 15.215 2.451 -10.658 1.00 90.81 119 LEU A O 1
ATOM 937 N N . HIS A 1 120 ? 13.448 2.924 -11.950 1.00 88.25 120 HIS A N 1
ATOM 938 C CA . HIS A 1 120 ? 13.828 4.300 -12.252 1.00 88.25 120 HIS A CA 1
ATOM 939 C C . HIS A 1 120 ? 12.622 5.219 -12.091 1.00 88.25 120 HIS A C 1
ATOM 941 O O . HIS A 1 120 ? 11.505 4.867 -12.464 1.00 88.25 120 HIS A O 1
ATOM 947 N N . SER A 1 121 ? 12.836 6.403 -11.524 1.00 88.50 121 SER A N 1
ATOM 948 C CA . SER A 1 121 ? 11.775 7.383 -11.325 1.00 88.50 121 SER A CA 1
ATOM 949 C C . SER A 1 121 ? 12.326 8.800 -11.332 1.00 88.50 121 SER A C 1
ATOM 951 O O . SER A 1 121 ? 13.455 9.034 -10.904 1.00 88.50 121 SER A O 1
ATOM 953 N N . THR A 1 122 ? 11.526 9.748 -11.817 1.00 89.00 122 THR A N 1
ATOM 954 C CA . THR A 1 122 ? 11.793 11.184 -11.649 1.00 89.00 122 THR A CA 1
ATOM 955 C C . THR A 1 122 ? 11.268 11.724 -10.317 1.00 89.00 122 THR A C 1
ATOM 957 O O . THR A 1 122 ? 11.547 12.875 -9.985 1.00 89.00 122 THR A O 1
ATOM 960 N N . ALA A 1 123 ? 10.496 10.929 -9.567 1.00 85.31 123 ALA A N 1
ATOM 961 C CA . ALA A 1 123 ? 10.010 11.293 -8.244 1.00 85.31 123 ALA A CA 1
ATOM 962 C C . ALA A 1 123 ? 11.138 11.227 -7.206 1.00 85.31 123 ALA A C 1
ATOM 964 O O . ALA A 1 123 ? 12.088 10.455 -7.334 1.00 85.31 123 ALA A O 1
ATOM 965 N N . ASN A 1 124 ? 11.027 12.039 -6.155 1.00 84.38 124 ASN A N 1
ATOM 966 C CA . ASN A 1 124 ? 12.003 12.044 -5.068 1.00 84.38 124 ASN A CA 1
ATOM 967 C C . ASN A 1 124 ? 11.736 10.918 -4.050 1.00 84.38 124 ASN A C 1
ATOM 969 O O . ASN A 1 124 ? 10.641 10.363 -3.982 1.00 84.38 124 ASN A O 1
ATOM 973 N N . GLU A 1 125 ? 12.726 10.629 -3.207 1.00 79.69 125 GLU A N 1
ATOM 974 C CA . GLU A 1 125 ? 12.649 9.596 -2.159 1.00 79.69 125 GLU A CA 1
ATOM 975 C C . GLU A 1 125 ? 11.457 9.770 -1.197 1.00 79.69 125 GLU A C 1
ATOM 977 O O . GLU A 1 125 ? 10.857 8.791 -0.759 1.00 79.69 125 GLU A O 1
ATOM 982 N N . GLN A 1 126 ? 11.055 11.010 -0.904 1.00 81.88 126 GLN A N 1
ATOM 983 C CA . GLN A 1 126 ? 9.902 11.290 -0.035 1.00 81.88 126 GLN A CA 1
ATOM 984 C C . GLN A 1 126 ? 8.583 10.828 -0.658 1.00 81.88 126 GLN A C 1
ATOM 986 O O . GLN A 1 126 ? 7.684 10.378 0.047 1.00 81.88 126 GLN A O 1
ATOM 991 N N . THR A 1 127 ? 8.481 10.911 -1.984 1.00 82.69 127 THR A N 1
ATOM 992 C CA . THR A 1 127 ? 7.303 10.485 -2.746 1.00 82.69 127 THR A CA 1
ATOM 993 C C . THR A 1 127 ? 7.177 8.958 -2.751 1.00 82.69 127 THR A C 1
ATOM 995 O O . THR A 1 127 ? 6.066 8.433 -2.763 1.00 82.69 127 THR A O 1
ATOM 998 N N . TRP A 1 128 ? 8.300 8.239 -2.648 1.00 87.56 128 TRP A N 1
ATOM 999 C CA . TRP A 1 128 ? 8.339 6.778 -2.559 1.00 87.56 128 TRP A CA 1
ATOM 1000 C C . TRP A 1 128 ? 7.990 6.223 -1.176 1.00 87.56 128 TRP A C 1
ATOM 1002 O O . TRP A 1 128 ? 7.520 5.091 -1.088 1.00 87.56 128 TRP A O 1
ATOM 1012 N N . ALA A 1 129 ? 8.180 6.988 -0.097 1.00 87.06 129 ALA A N 1
ATOM 1013 C CA . ALA A 1 129 ? 7.996 6.482 1.266 1.00 87.06 129 ALA A CA 1
ATOM 1014 C C . ALA A 1 129 ? 6.595 5.896 1.534 1.00 87.06 129 ALA A C 1
ATOM 1016 O O . ALA A 1 129 ? 6.517 4.791 2.078 1.00 87.06 129 ALA A O 1
ATOM 1017 N N . PRO A 1 130 ? 5.486 6.532 1.098 1.00 82.31 130 PRO A N 1
ATOM 1018 C CA . PRO A 1 130 ? 4.182 5.894 1.170 1.00 82.31 130 PRO A CA 1
ATOM 1019 C C . PRO A 1 130 ? 4.146 4.594 0.348 1.00 82.31 130 PRO A C 1
ATOM 1021 O O . PRO A 1 130 ? 3.844 3.528 0.870 1.00 82.31 130 PRO A O 1
ATOM 1024 N N . ALA A 1 131 ? 4.518 4.621 -0.930 1.00 87.00 131 ALA A N 1
ATOM 1025 C CA . ALA A 1 131 ? 4.492 3.415 -1.763 1.00 87.00 131 ALA A CA 1
ATOM 1026 C C . ALA A 1 131 ? 5.262 2.230 -1.149 1.00 87.00 131 ALA A C 1
ATOM 1028 O O . ALA A 1 131 ? 4.804 1.088 -1.222 1.00 87.00 131 ALA A O 1
ATOM 1029 N N . TRP A 1 132 ? 6.385 2.517 -0.490 1.00 91.38 132 TRP A N 1
ATOM 1030 C CA . TRP A 1 132 ? 7.196 1.539 0.223 1.00 91.38 132 TRP A CA 1
ATOM 1031 C C . TRP A 1 132 ? 6.457 0.873 1.380 1.00 91.38 132 TRP A C 1
ATOM 1033 O O . TRP A 1 132 ? 6.386 -0.355 1.451 1.00 91.38 132 TRP A O 1
ATOM 1043 N N . LEU A 1 133 ? 5.851 1.671 2.259 1.00 87.94 133 LEU A N 1
ATOM 1044 C CA . LEU A 1 133 ? 5.073 1.176 3.397 1.00 87.94 133 LEU A CA 1
ATOM 1045 C C . LEU A 1 133 ? 3.867 0.346 2.930 1.00 87.94 133 LEU A C 1
ATOM 1047 O O . LEU A 1 133 ? 3.587 -0.702 3.511 1.00 87.94 133 LEU A O 1
ATOM 1051 N N . LEU A 1 134 ? 3.219 0.748 1.832 1.00 86.00 134 LEU A N 1
ATOM 1052 C CA . LEU A 1 134 ? 2.097 0.011 1.251 1.00 86.00 134 LEU A CA 1
ATOM 1053 C C . LEU A 1 134 ? 2.515 -1.346 0.692 1.00 86.00 134 LEU A C 1
ATOM 1055 O O . LEU A 1 134 ? 1.906 -2.363 1.020 1.00 86.00 134 LEU A O 1
ATOM 1059 N N . ALA A 1 135 ? 3.566 -1.368 -0.131 1.00 90.94 135 ALA A N 1
ATOM 1060 C CA . ALA A 1 135 ? 4.100 -2.605 -0.686 1.00 90.94 135 ALA A CA 1
ATOM 1061 C C . ALA A 1 135 ? 4.534 -3.552 0.436 1.00 90.94 135 ALA A C 1
ATOM 1063 O O . ALA A 1 135 ? 4.169 -4.726 0.430 1.00 90.94 135 ALA A O 1
ATOM 1064 N N . ARG A 1 136 ? 5.233 -3.032 1.452 1.00 92.00 136 ARG A N 1
ATOM 1065 C CA . ARG A 1 136 ? 5.612 -3.800 2.640 1.00 92.00 136 ARG A CA 1
ATOM 1066 C C . ARG A 1 136 ? 4.400 -4.385 3.354 1.00 92.00 136 ARG A C 1
ATOM 1068 O O . ARG A 1 136 ? 4.422 -5.562 3.703 1.00 92.00 136 ARG A O 1
ATOM 1075 N N . HIS A 1 137 ? 3.367 -3.583 3.598 1.00 88.44 137 HIS A N 1
ATOM 1076 C CA . HIS A 1 137 ? 2.160 -4.043 4.277 1.00 88.44 137 HIS A CA 1
ATOM 1077 C C . HIS A 1 137 ? 1.506 -5.203 3.524 1.00 88.44 137 HIS A C 1
ATOM 1079 O O . HIS A 1 137 ? 1.272 -6.263 4.103 1.00 88.44 137 HIS A O 1
ATOM 1085 N N . VAL A 1 138 ? 1.278 -5.020 2.223 1.00 88.44 138 VAL A N 1
ATOM 1086 C CA . VAL A 1 138 ? 0.666 -6.031 1.356 1.00 88.44 138 VAL A CA 1
ATOM 1087 C C . VAL A 1 138 ? 1.502 -7.306 1.339 1.00 88.44 138 VAL A C 1
ATOM 1089 O O . VAL A 1 138 ? 0.974 -8.391 1.574 1.00 88.44 138 VAL A O 1
ATOM 1092 N N . LEU A 1 139 ? 2.814 -7.187 1.134 1.00 92.00 139 LEU A N 1
ATOM 1093 C CA . LEU A 1 139 ? 3.711 -8.337 1.068 1.00 92.00 139 LEU A CA 1
ATOM 1094 C C . LEU A 1 139 ? 3.782 -9.090 2.402 1.00 92.00 139 LEU A C 1
ATOM 1096 O O . LEU A 1 139 ? 3.733 -10.314 2.405 1.00 92.00 139 LEU A O 1
ATOM 1100 N N . ARG A 1 140 ? 3.819 -8.406 3.550 1.00 90.12 140 ARG A N 1
ATOM 1101 C CA . ARG A 1 140 ? 3.783 -9.085 4.859 1.00 90.12 140 ARG A CA 1
ATOM 1102 C C . ARG A 1 140 ? 2.459 -9.810 5.094 1.00 90.12 140 ARG A C 1
ATOM 1104 O O . ARG A 1 140 ? 2.464 -10.937 5.572 1.00 90.12 140 ARG A O 1
ATOM 1111 N N . SER A 1 141 ? 1.341 -9.205 4.698 1.00 86.31 141 SER A N 1
ATOM 1112 C CA . SER A 1 141 ? 0.018 -9.827 4.808 1.00 86.31 141 SER A CA 1
ATOM 1113 C C . SER A 1 141 ? -0.138 -11.054 3.901 1.00 86.31 141 SER A C 1
ATOM 1115 O O . SER A 1 141 ? -0.759 -12.035 4.304 1.00 86.31 141 SER A O 1
ATOM 1117 N N . GLN A 1 142 ? 0.423 -11.023 2.687 1.00 86.69 142 GLN A N 1
ATOM 1118 C CA . GLN A 1 142 ? 0.368 -12.145 1.737 1.00 86.69 142 GLN A CA 1
ATOM 1119 C C . GLN A 1 142 ? 1.416 -13.235 2.013 1.00 86.69 142 GLN A C 1
ATOM 1121 O O . GLN A 1 142 ? 1.232 -14.380 1.597 1.00 86.69 142 GLN A O 1
ATOM 1126 N N . HIS A 1 143 ? 2.503 -12.897 2.713 1.00 87.25 143 HIS A N 1
ATOM 1127 C CA . HIS A 1 143 ? 3.628 -13.790 3.007 1.00 87.25 143 HIS A CA 1
ATOM 1128 C C . HIS A 1 143 ? 4.013 -13.727 4.503 1.00 87.25 143 HIS A C 1
ATOM 1130 O O . HIS A 1 143 ? 5.105 -13.256 4.843 1.00 87.25 143 HIS A O 1
ATOM 1136 N N . PRO A 1 144 ? 3.144 -14.204 5.417 1.00 80.19 144 PRO A N 1
ATOM 1137 C CA . PRO A 1 144 ? 3.319 -14.029 6.863 1.00 80.19 144 PRO A CA 1
ATOM 1138 C C . PRO A 1 144 ? 4.582 -14.705 7.422 1.00 80.19 144 PRO A C 1
ATOM 1140 O O . PRO A 1 144 ? 5.209 -14.192 8.349 1.00 80.19 144 PRO A O 1
ATOM 1143 N N . ASP A 1 145 ? 5.008 -15.815 6.815 1.00 83.94 145 ASP A N 1
ATOM 1144 C CA . ASP A 1 145 ? 6.207 -16.559 7.226 1.00 83.94 145 ASP A CA 1
ATOM 1145 C C . ASP A 1 145 ? 7.519 -15.928 6.719 1.00 83.94 145 ASP A C 1
ATOM 1147 O O . ASP A 1 145 ? 8.608 -16.368 7.082 1.00 83.94 145 ASP A O 1
ATOM 1151 N N . ALA A 1 146 ? 7.439 -14.889 5.879 1.00 80.50 146 ALA A N 1
ATOM 1152 C CA . ALA A 1 146 ? 8.583 -14.280 5.201 1.00 80.50 146 ALA A CA 1
ATOM 1153 C C . ALA A 1 146 ? 8.820 -12.813 5.603 1.00 80.50 146 ALA A C 1
ATOM 1155 O O . ALA A 1 146 ? 9.487 -12.081 4.876 1.00 80.50 146 ALA A O 1
ATOM 1156 N N . HIS A 1 147 ? 8.307 -12.360 6.752 1.00 74.62 147 HIS A N 1
ATOM 1157 C CA . HIS A 1 147 ? 8.385 -10.955 7.179 1.00 74.62 147 HIS A CA 1
ATOM 1158 C C . HIS A 1 147 ? 9.797 -10.349 7.141 1.00 74.62 147 HIS A C 1
ATOM 1160 O O . HIS A 1 147 ? 9.984 -9.281 6.564 1.00 74.62 147 HIS A O 1
ATOM 1166 N N . GLU A 1 148 ? 10.792 -11.026 7.722 1.00 72.44 148 GLU A N 1
ATOM 1167 C CA . GLU A 1 148 ? 12.185 -10.547 7.712 1.00 72.44 148 GLU A CA 1
ATOM 1168 C C . GLU A 1 148 ? 12.766 -10.523 6.290 1.00 72.44 148 GLU A C 1
ATOM 1170 O O . GLU A 1 148 ? 13.560 -9.649 5.944 1.00 72.44 148 GLU A O 1
ATOM 1175 N N . SER A 1 149 ? 12.316 -11.445 5.434 1.00 82.75 149 SER A N 1
ATOM 1176 C CA . SER A 1 149 ? 12.703 -11.486 4.026 1.00 82.75 149 SER A CA 1
ATOM 1177 C C . SER A 1 149 ? 12.104 -10.322 3.236 1.00 82.75 149 SER A C 1
ATOM 1179 O O . SER A 1 149 ? 12.798 -9.758 2.395 1.00 82.75 149 SER A O 1
ATOM 1181 N N . VAL A 1 150 ? 10.858 -9.923 3.516 1.00 87.56 150 VAL A N 1
ATOM 1182 C CA . VAL A 1 150 ? 10.214 -8.762 2.875 1.00 87.56 150 VAL A CA 1
ATOM 1183 C C . VAL A 1 150 ? 10.979 -7.481 3.198 1.00 87.56 150 VAL A C 1
ATOM 1185 O O . VAL A 1 150 ? 11.347 -6.750 2.281 1.00 87.56 150 VAL A O 1
ATOM 1188 N N . ASP A 1 151 ? 11.275 -7.238 4.475 1.00 85.88 151 ASP A N 1
ATOM 1189 C CA . ASP A 1 151 ? 11.973 -6.020 4.901 1.00 85.88 151 ASP A CA 1
ATOM 1190 C C . ASP A 1 151 ? 13.387 -5.961 4.309 1.00 85.88 151 ASP A C 1
ATOM 1192 O O . ASP A 1 151 ? 13.788 -4.927 3.776 1.00 85.88 151 ASP A O 1
ATOM 1196 N N . SER A 1 152 ? 14.110 -7.086 4.303 1.00 88.06 152 SER A N 1
ATOM 1197 C CA . SER A 1 152 ? 15.438 -7.161 3.686 1.00 88.06 152 SER A CA 1
ATOM 1198 C C . SER A 1 152 ? 15.411 -6.943 2.173 1.00 88.06 152 SER A C 1
ATOM 1200 O O . SER A 1 152 ? 16.331 -6.318 1.659 1.00 88.06 152 SER A O 1
ATOM 1202 N N . HIS A 1 153 ? 14.405 -7.449 1.451 1.00 89.19 153 HIS 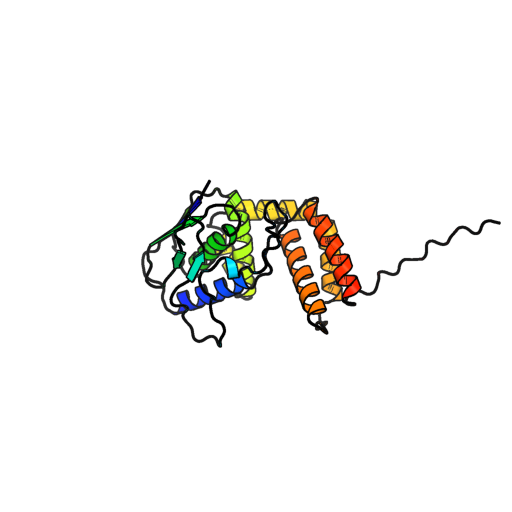A N 1
ATOM 1203 C CA . HIS A 1 153 ? 14.300 -7.232 0.002 1.00 89.19 153 HIS A CA 1
ATOM 1204 C C . HIS A 1 153 ? 13.952 -5.782 -0.330 1.00 89.19 153 HIS A C 1
ATOM 1206 O O . HIS A 1 153 ? 14.445 -5.241 -1.314 1.00 89.19 153 HIS A O 1
ATOM 1212 N N . LEU A 1 154 ? 13.098 -5.151 0.476 1.00 91.12 154 LEU A N 1
ATOM 1213 C CA . LEU A 1 154 ? 12.653 -3.785 0.229 1.00 91.12 154 LEU A CA 1
ATOM 1214 C C . LEU A 1 154 ? 13.649 -2.718 0.707 1.00 91.12 154 LEU A C 1
ATOM 1216 O O . LEU A 1 154 ? 13.553 -1.575 0.262 1.00 91.12 154 LEU A O 1
ATOM 1220 N N . ALA A 1 155 ? 14.599 -3.062 1.579 1.00 90.81 155 ALA A N 1
ATOM 1221 C CA . ALA A 1 155 ? 15.537 -2.112 2.182 1.00 90.81 155 ALA A CA 1
ATOM 1222 C C . ALA A 1 155 ? 16.414 -1.353 1.167 1.00 90.81 155 ALA A C 1
ATOM 1224 O O . ALA A 1 155 ? 16.771 -0.201 1.419 1.00 90.81 155 ALA A O 1
ATOM 1225 N N . ASP A 1 156 ? 16.722 -1.976 0.026 1.00 88.69 156 ASP A N 1
ATOM 1226 C CA . ASP A 1 156 ? 17.567 -1.400 -1.029 1.00 88.69 156 ASP A CA 1
ATOM 1227 C C . ASP A 1 156 ? 16.777 -0.559 -2.052 1.00 88.69 156 ASP A C 1
ATOM 1229 O O . ASP A 1 156 ? 17.340 -0.063 -3.032 1.00 88.69 156 ASP A O 1
ATOM 1233 N N . HIS A 1 157 ? 15.465 -0.399 -1.854 1.00 90.56 157 HIS A N 1
ATOM 1234 C CA . HIS A 1 157 ? 14.591 0.324 -2.772 1.00 90.56 157 HIS A CA 1
ATOM 1235 C C . HIS A 1 157 ? 14.239 1.742 -2.284 1.00 90.56 157 HIS A C 1
ATOM 1237 O O . HIS A 1 157 ? 14.233 2.003 -1.075 1.00 90.56 157 HIS A O 1
ATOM 1243 N N . PRO A 1 158 ? 13.902 2.662 -3.215 1.00 89.12 158 PRO A N 1
ATOM 1244 C CA . PRO A 1 158 ? 13.504 4.024 -2.876 1.00 89.12 158 PRO A CA 1
ATOM 1245 C C . PRO A 1 158 ? 12.365 4.079 -1.856 1.00 89.12 158 PRO A C 1
ATOM 1247 O O . PRO A 1 158 ? 11.456 3.245 -1.854 1.00 89.12 158 PRO A O 1
ATOM 1250 N N . GLY A 1 159 ? 12.397 5.096 -1.003 1.00 87.25 159 GLY A N 1
ATOM 1251 C CA . GLY A 1 159 ? 11.400 5.347 0.031 1.00 87.25 159 GLY A CA 1
ATOM 1252 C C . GLY A 1 159 ? 11.690 4.680 1.372 1.00 87.25 159 GLY A C 1
ATOM 1253 O O . GLY A 1 159 ? 11.125 5.130 2.363 1.00 87.25 159 GLY A O 1
ATOM 1254 N N . HIS A 1 160 ? 12.591 3.692 1.456 1.00 92.31 160 HIS A N 1
ATOM 1255 C CA . HIS A 1 160 ? 12.882 2.968 2.703 1.00 92.31 160 HIS A CA 1
ATOM 1256 C C . HIS A 1 160 ? 13.309 3.894 3.859 1.00 92.31 160 HIS A C 1
ATOM 1258 O O . HIS A 1 160 ? 12.706 3.870 4.931 1.00 92.31 160 HIS A O 1
ATOM 1264 N N . HIS A 1 161 ? 14.313 4.753 3.645 1.00 90.62 161 HIS A N 1
ATOM 1265 C CA . HIS A 1 161 ? 14.810 5.650 4.698 1.00 90.62 161 HIS A CA 1
ATOM 1266 C C . HIS A 1 161 ? 13.739 6.634 5.182 1.00 90.62 161 HIS A C 1
ATOM 1268 O O . HIS A 1 161 ? 13.522 6.776 6.382 1.00 90.62 161 HIS A O 1
ATOM 1274 N N . HIS A 1 162 ? 13.018 7.263 4.254 1.00 89.19 162 HIS A N 1
ATOM 1275 C CA . HIS A 1 162 ? 11.954 8.203 4.602 1.00 89.19 162 HIS A CA 1
ATOM 1276 C C . HIS A 1 162 ? 10.736 7.499 5.218 1.00 89.19 162 HIS A C 1
ATOM 1278 O O . HIS A 1 162 ? 10.069 8.073 6.072 1.00 89.19 162 HIS A O 1
ATOM 1284 N N . ALA A 1 163 ? 10.450 6.250 4.842 1.00 88.94 163 ALA A N 1
ATOM 1285 C CA . ALA A 1 163 ? 9.425 5.436 5.487 1.00 88.94 163 ALA A CA 1
ATOM 1286 C C . ALA A 1 163 ? 9.770 5.168 6.959 1.00 88.94 163 ALA A C 1
ATOM 1288 O O . ALA A 1 163 ? 8.899 5.292 7.820 1.00 88.94 163 ALA A O 1
ATOM 1289 N N . ALA A 1 164 ? 11.039 4.872 7.258 1.00 89.12 164 ALA A N 1
ATOM 1290 C CA . ALA A 1 164 ? 11.511 4.717 8.631 1.00 89.12 164 ALA A CA 1
ATOM 1291 C C . ALA A 1 164 ? 11.396 6.030 9.430 1.00 89.12 164 ALA A C 1
ATOM 1293 O O . ALA A 1 164 ? 10.919 6.016 10.564 1.00 89.12 164 ALA A O 1
ATOM 1294 N N . GLU A 1 165 ? 11.754 7.172 8.831 1.00 88.69 165 GLU A N 1
ATOM 1295 C CA . GLU A 1 165 ? 11.580 8.495 9.452 1.00 88.69 165 GLU A CA 1
ATOM 1296 C C . GLU A 1 165 ? 10.105 8.820 9.731 1.00 88.69 165 GLU A C 1
ATOM 1298 O O . GLU A 1 165 ? 9.773 9.318 10.810 1.00 88.69 165 GLU A O 1
ATOM 1303 N N . LEU A 1 166 ? 9.207 8.521 8.783 1.00 85.31 166 LEU A N 1
ATOM 1304 C CA . LEU A 1 166 ? 7.763 8.701 8.953 1.00 85.31 166 LEU A CA 1
ATOM 1305 C C . LEU A 1 166 ? 7.237 7.861 10.114 1.00 85.31 166 LEU A C 1
ATOM 1307 O O . LEU A 1 166 ? 6.556 8.405 10.978 1.00 85.31 166 LEU A O 1
ATOM 1311 N N . GLN A 1 167 ? 7.594 6.577 10.173 1.00 87.44 167 GLN A N 1
ATOM 1312 C CA . GLN A 1 167 ? 7.197 5.675 11.256 1.00 87.44 167 GLN A CA 1
ATOM 1313 C C . GLN A 1 167 ? 7.736 6.126 12.614 1.00 87.44 167 GLN A C 1
ATOM 1315 O O . GLN A 1 167 ? 6.995 6.136 13.596 1.00 87.44 167 GLN A O 1
ATOM 1320 N N . GLN A 1 168 ? 9.004 6.538 12.680 1.00 88.38 168 GLN A N 1
ATOM 1321 C CA . GLN A 1 168 ? 9.602 7.036 13.917 1.00 88.38 168 GLN A CA 1
ATOM 1322 C C . GLN A 1 168 ? 8.869 8.284 14.413 1.00 88.38 168 GLN A C 1
ATOM 1324 O O . GLN A 1 168 ? 8.450 8.345 15.567 1.00 88.38 168 GLN A O 1
ATOM 1329 N N . LYS A 1 169 ? 8.655 9.261 13.530 1.00 85.38 169 LYS A N 1
ATOM 1330 C CA . LYS A 1 169 ? 7.928 10.483 13.876 1.00 85.38 169 LYS A CA 1
ATOM 1331 C C . LYS A 1 169 ? 6.484 10.184 14.271 1.00 85.38 169 LYS A C 1
ATOM 1333 O O . LYS A 1 169 ? 5.966 10.798 15.197 1.00 85.38 169 LYS A O 1
ATOM 1338 N N . ALA A 1 170 ? 5.834 9.244 13.589 1.00 85.06 170 ALA A N 1
ATOM 1339 C CA . ALA A 1 170 ? 4.477 8.809 13.894 1.00 85.06 170 ALA A CA 1
ATOM 1340 C C . ALA A 1 170 ? 4.366 8.195 15.287 1.00 85.06 170 ALA A C 1
ATOM 1342 O O . ALA A 1 170 ? 3.439 8.530 16.019 1.00 85.06 170 ALA A O 1
ATOM 1343 N N . ALA A 1 171 ? 5.332 7.361 15.676 1.00 85.31 171 ALA A N 1
ATOM 1344 C CA . ALA A 1 171 ? 5.390 6.784 17.013 1.00 85.31 171 ALA A CA 1
ATOM 1345 C C . ALA A 1 171 ? 5.466 7.862 18.108 1.00 85.31 171 ALA A C 1
ATOM 1347 O O . ALA A 1 171 ? 4.931 7.660 19.192 1.00 85.31 171 ALA A O 1
ATOM 1348 N N . GLU A 1 172 ? 6.072 9.019 17.826 1.00 86.81 172 GLU A N 1
ATOM 1349 C CA . GLU A 1 172 ? 6.127 10.147 18.761 1.00 86.81 172 GLU A CA 1
ATOM 1350 C C . GLU A 1 172 ? 4.827 10.965 18.785 1.00 86.81 172 GLU A C 1
ATOM 1352 O O . GLU A 1 172 ? 4.348 11.328 19.856 1.00 86.81 172 GLU A O 1
ATOM 1357 N N . VAL A 1 173 ? 4.249 11.279 17.619 1.00 86.50 173 VAL A N 1
ATOM 1358 C CA . VAL A 1 173 ? 3.121 12.232 17.524 1.00 86.50 173 VAL A CA 1
ATOM 1359 C C . VAL A 1 173 ? 1.740 11.586 17.610 1.00 86.50 173 VAL A C 1
ATOM 1361 O O . VAL A 1 173 ? 0.778 12.266 17.961 1.00 86.50 173 VAL A O 1
ATOM 1364 N N . ASN A 1 174 ? 1.624 10.302 17.268 1.00 90.94 174 ASN A N 1
ATOM 1365 C CA . ASN A 1 174 ? 0.361 9.567 17.236 1.00 90.94 174 ASN A CA 1
ATOM 1366 C C . ASN A 1 174 ? 0.226 8.571 18.399 1.00 90.94 174 ASN A C 1
ATOM 1368 O O . ASN A 1 174 ? -0.764 7.847 18.416 1.00 90.94 174 ASN A O 1
ATOM 1372 N N . CYS A 1 175 ? 1.166 8.506 19.352 1.00 90.19 175 CYS A N 1
ATOM 1373 C CA . CYS A 1 175 ? 1.179 7.488 20.416 1.00 90.19 175 CYS A CA 1
ATOM 1374 C C . CYS A 1 175 ? -0.159 7.366 21.165 1.00 90.19 175 CYS A C 1
ATOM 1376 O O . CYS A 1 175 ? -0.739 6.288 21.198 1.00 90.19 175 CYS A O 1
ATOM 1378 N N . GLU A 1 176 ? -0.717 8.473 21.659 1.00 92.50 176 GLU A N 1
ATOM 1379 C CA . GLU A 1 176 ? -1.993 8.465 22.391 1.00 92.50 176 GLU A CA 1
ATOM 1380 C C . GLU A 1 176 ? -3.177 8.017 21.512 1.00 92.50 176 GLU A C 1
ATOM 1382 O O . GLU A 1 176 ? -4.098 7.338 21.971 1.00 92.50 176 GLU A O 1
ATOM 1387 N N . LEU A 1 177 ? -3.160 8.388 20.227 1.00 91.38 177 LEU A N 1
ATOM 1388 C CA . LEU A 1 177 ? -4.183 7.979 19.263 1.00 91.38 177 LEU A CA 1
ATOM 1389 C C . LEU A 1 177 ? -4.060 6.492 18.917 1.00 91.38 177 LEU A C 1
ATOM 1391 O O . LEU A 1 177 ? -5.075 5.810 18.786 1.00 91.38 177 LEU A O 1
ATOM 1395 N N . LEU A 1 178 ? -2.829 5.996 18.788 1.00 91.50 178 LEU A N 1
ATOM 1396 C CA . LEU A 1 178 ? -2.527 4.586 18.570 1.00 91.50 178 LEU A CA 1
ATOM 1397 C C . LEU A 1 178 ? -2.985 3.743 19.752 1.00 91.50 178 LEU A C 1
ATOM 1399 O O . LEU A 1 178 ? -3.703 2.775 19.528 1.00 91.50 178 LEU A O 1
ATOM 1403 N N . ASP A 1 179 ? -2.681 4.153 20.982 1.00 92.44 179 ASP A N 1
ATOM 1404 C CA . ASP A 1 179 ? -3.119 3.454 22.194 1.00 92.44 179 ASP A CA 1
ATOM 1405 C C . ASP A 1 179 ? -4.650 3.349 22.258 1.00 92.44 179 ASP A C 1
ATOM 1407 O O . ASP A 1 179 ? -5.205 2.289 22.557 1.00 92.44 179 ASP A O 1
ATOM 1411 N N . LYS A 1 180 ? -5.358 4.433 21.913 1.00 92.38 180 LYS A N 1
ATOM 1412 C CA . LYS A 1 180 ? -6.828 4.453 21.867 1.00 92.38 180 LYS A CA 1
ATOM 1413 C C . LYS A 1 180 ? -7.385 3.488 20.817 1.00 92.38 180 LYS A C 1
ATOM 1415 O O . LYS A 1 180 ? -8.330 2.749 21.093 1.00 92.38 180 LYS A O 1
ATOM 1420 N N . VAL A 1 181 ? -6.811 3.489 19.617 1.00 91.44 181 VAL A N 1
ATOM 1421 C CA . VAL A 1 181 ? -7.239 2.617 18.515 1.00 91.44 181 VAL A CA 1
ATOM 1422 C C . VAL A 1 181 ? -6.893 1.150 18.793 1.00 91.44 181 VAL A C 1
ATOM 1424 O O . VAL A 1 181 ? -7.713 0.271 18.521 1.00 91.44 181 VAL A O 1
ATOM 1427 N N . ASP A 1 182 ? -5.732 0.873 19.385 1.00 93.19 182 ASP A N 1
ATOM 1428 C CA . ASP A 1 182 ? -5.321 -0.471 19.798 1.00 93.19 182 ASP A CA 1
ATOM 1429 C C . ASP A 1 182 ? -6.233 -1.014 20.909 1.00 93.19 182 ASP A C 1
ATOM 1431 O O . ASP A 1 182 ? -6.630 -2.180 20.857 1.00 93.19 182 ASP A O 1
ATOM 1435 N N . ALA A 1 183 ? -6.672 -0.172 21.850 1.00 91.62 183 ALA A N 1
ATOM 1436 C CA . ALA A 1 183 ? -7.665 -0.559 22.852 1.00 91.62 183 ALA A CA 1
ATOM 1437 C C . ALA A 1 183 ? -9.012 -0.955 22.219 1.00 91.62 183 ALA A C 1
ATOM 1439 O O . ALA A 1 183 ? -9.632 -1.932 22.644 1.00 91.62 183 ALA A O 1
ATOM 1440 N N . TRP A 1 184 ? -9.470 -0.247 21.181 1.00 90.88 184 TRP A N 1
ATOM 1441 C CA . TRP A 1 184 ? -10.667 -0.652 20.435 1.00 90.88 184 TRP A CA 1
ATOM 1442 C C . TRP A 1 184 ? -10.462 -1.951 19.658 1.00 90.88 184 TRP A C 1
ATOM 1444 O O . TRP A 1 184 ? -11.366 -2.785 19.644 1.00 90.88 184 TRP A O 1
ATOM 1454 N N . LEU A 1 185 ? -9.289 -2.155 19.049 1.00 90.12 185 LEU A N 1
ATOM 1455 C CA . LEU A 1 185 ? -8.964 -3.400 18.347 1.00 90.12 185 LEU A CA 1
ATOM 1456 C C . LEU A 1 185 ? -8.989 -4.606 19.289 1.00 90.12 185 LEU A C 1
ATOM 1458 O O . LEU A 1 185 ? -9.576 -5.626 18.940 1.00 90.12 185 LEU A O 1
ATOM 1462 N N . GLN A 1 186 ? -8.436 -4.472 20.495 1.00 90.00 186 GLN A N 1
ATOM 1463 C CA . GLN A 1 186 ? -8.484 -5.520 21.519 1.00 90.00 186 GLN A CA 1
ATOM 1464 C C . GLN A 1 186 ? -9.921 -5.868 21.928 1.00 90.00 186 GLN A C 1
ATOM 1466 O O . GLN A 1 186 ? -10.243 -7.032 22.146 1.00 90.00 186 GLN A O 1
ATOM 1471 N N . GLN A 1 187 ? -10.822 -4.883 21.993 1.00 86.44 187 GLN A N 1
ATOM 1472 C CA . GLN A 1 187 ? -12.227 -5.128 22.344 1.00 86.44 187 GLN A CA 1
ATOM 1473 C C . GLN A 1 187 ? -13.011 -5.880 21.263 1.00 86.44 187 GLN A C 1
ATOM 1475 O O . GLN A 1 187 ? -14.027 -6.508 21.578 1.00 86.44 187 GLN A O 1
ATOM 1480 N N . VAL A 1 188 ? -12.579 -5.802 20.003 1.00 84.94 188 VAL A N 1
ATOM 1481 C CA . VAL A 1 188 ? -13.208 -6.508 18.872 1.00 84.94 188 VAL A CA 1
ATOM 1482 C C . VAL A 1 188 ? -12.473 -7.774 18.462 1.00 84.94 188 VAL A C 1
ATOM 1484 O O . VAL A 1 188 ? -12.958 -8.519 17.612 1.00 84.94 188 VAL A O 1
ATOM 1487 N N . GLU A 1 189 ? -11.323 -8.046 19.069 1.00 82.31 189 GLU A N 1
ATOM 1488 C CA . GLU A 1 189 ? -10.546 -9.241 18.794 1.00 82.31 189 GLU A CA 1
ATOM 1489 C C . GLU A 1 189 ? -11.372 -10.503 19.094 1.00 82.31 189 GLU A C 1
ATOM 1491 O O . GLU A 1 189 ? -12.011 -10.635 20.137 1.00 82.31 189 GLU A O 1
ATOM 1496 N N . GLY A 1 190 ? -11.427 -11.420 18.125 1.00 77.75 190 GLY A N 1
ATOM 1497 C CA . GLY A 1 190 ? -12.221 -12.648 18.222 1.00 77.75 190 GLY A CA 1
ATOM 1498 C C . GLY A 1 190 ? -13.739 -12.476 18.064 1.00 77.75 190 GLY A C 1
ATOM 1499 O O . GLY A 1 190 ? -14.446 -13.484 18.028 1.00 77.75 190 GLY A O 1
ATOM 1500 N N . LYS A 1 191 ? -14.260 -11.249 17.916 1.00 81.88 191 LYS A N 1
ATOM 1501 C CA . LYS A 1 191 ? -15.677 -11.006 17.605 1.00 81.88 191 LYS A CA 1
ATOM 1502 C C . LYS A 1 191 ? -15.889 -11.016 16.092 1.00 81.88 191 LYS A C 1
ATOM 1504 O O . LYS A 1 191 ? -15.263 -10.251 15.360 1.00 81.88 191 LYS A O 1
ATOM 1509 N N . ALA A 1 192 ? -16.784 -11.876 15.611 1.00 77.88 192 ALA A N 1
ATOM 1510 C CA . ALA A 1 192 ? -17.209 -11.832 14.217 1.00 77.88 192 ALA A CA 1
ATOM 1511 C C . ALA A 1 192 ? -18.152 -10.630 14.006 1.00 77.88 192 ALA A C 1
ATOM 1513 O O . ALA A 1 192 ? -19.056 -10.438 14.821 1.00 77.88 192 ALA A O 1
ATOM 1514 N N . PRO A 1 193 ? -17.970 -9.820 12.948 1.00 79.19 193 PRO A N 1
ATOM 1515 C CA . PRO A 1 193 ? -18.903 -8.748 12.628 1.00 79.19 193 PRO A CA 1
ATOM 1516 C C . PRO A 1 193 ? -20.287 -9.326 12.315 1.00 79.19 193 PRO A C 1
ATOM 1518 O O . PRO A 1 193 ? -20.416 -10.233 11.495 1.00 79.19 193 PRO A O 1
ATOM 1521 N N . GLU A 1 194 ? -21.315 -8.795 12.978 1.00 80.94 194 GLU A N 1
ATOM 1522 C CA . GLU A 1 194 ? -22.697 -9.282 12.860 1.00 80.94 194 GLU A CA 1
ATOM 1523 C C . GLU A 1 194 ? -23.358 -8.866 11.536 1.00 80.94 194 GLU A C 1
ATOM 1525 O O . GLU A 1 194 ? -24.267 -9.542 11.053 1.00 80.94 194 GLU A O 1
ATOM 1530 N N . ASP A 1 195 ? -22.889 -7.772 10.929 1.00 75.88 195 ASP A N 1
ATOM 1531 C CA . ASP A 1 195 ? -23.412 -7.233 9.678 1.00 75.88 195 ASP A CA 1
ATOM 1532 C C . ASP A 1 195 ? -22.338 -6.508 8.835 1.00 75.88 195 ASP A C 1
ATOM 1534 O O . ASP A 1 195 ? -21.148 -6.451 9.167 1.00 75.88 195 ASP A O 1
ATOM 1538 N N . GLN A 1 196 ? -22.766 -5.954 7.696 1.00 73.56 196 GLN A N 1
ATOM 1539 C CA . GLN A 1 196 ? -21.892 -5.224 6.773 1.00 73.56 196 GLN A CA 1
ATOM 1540 C C . GLN A 1 196 ? -21.356 -3.913 7.364 1.00 73.56 196 GLN A C 1
ATOM 1542 O O . GLN A 1 196 ? -20.238 -3.516 7.037 1.00 73.56 196 GLN A O 1
ATOM 1547 N N . PHE A 1 197 ? -22.119 -3.246 8.232 1.00 72.56 197 PHE A N 1
ATOM 1548 C CA . PHE A 1 197 ? -21.697 -2.002 8.873 1.00 72.56 197 PHE A CA 1
ATOM 1549 C C . PHE A 1 197 ? -20.619 -2.270 9.929 1.00 72.56 197 PHE A C 1
ATOM 1551 O O . PHE A 1 197 ? -19.596 -1.586 9.971 1.00 72.56 197 PHE A O 1
ATOM 1558 N N . ALA A 1 198 ? -20.790 -3.324 10.721 1.00 74.06 198 ALA A N 1
ATOM 1559 C CA . ALA A 1 198 ? -19.800 -3.851 11.642 1.00 74.06 198 ALA A CA 1
ATOM 1560 C C . ALA A 1 198 ? -18.514 -4.258 10.897 1.00 74.06 198 ALA A C 1
ATOM 1562 O O . ALA A 1 198 ? -17.410 -3.869 11.283 1.00 74.06 198 ALA A O 1
ATOM 1563 N N . GLN A 1 199 ? -18.630 -4.954 9.762 1.00 77.94 199 GLN A N 1
ATOM 1564 C CA . GLN A 1 199 ? -17.472 -5.290 8.928 1.00 77.94 199 GLN A CA 1
ATOM 1565 C C . GLN A 1 199 ? -16.752 -4.038 8.391 1.00 77.94 199 GLN A C 1
ATOM 1567 O O . GLN A 1 199 ? -15.521 -3.971 8.432 1.00 77.94 199 GLN A O 1
ATOM 1572 N N . ALA A 1 200 ? -17.496 -3.036 7.914 1.00 74.19 200 ALA A N 1
ATOM 1573 C CA . ALA A 1 200 ? -16.940 -1.768 7.436 1.00 74.19 200 ALA A CA 1
ATOM 1574 C C . ALA A 1 200 ? -16.262 -0.964 8.559 1.00 74.19 200 ALA A C 1
ATOM 1576 O O . ALA A 1 200 ? -15.205 -0.364 8.343 1.00 74.19 200 ALA A O 1
ATOM 1577 N N . SER A 1 201 ? -16.822 -1.005 9.770 1.00 78.56 201 SER A N 1
ATOM 1578 C CA . SER A 1 201 ? -16.271 -0.343 10.958 1.00 78.56 201 SER A CA 1
ATOM 1579 C C . SER A 1 201 ? -14.953 -0.989 11.383 1.00 78.56 201 SER A C 1
ATOM 1581 O O . SER A 1 201 ? -13.964 -0.291 11.595 1.00 78.56 201 SER A O 1
ATOM 1583 N N . LEU A 1 202 ? -14.890 -2.325 11.404 1.00 80.94 202 LEU A N 1
ATOM 1584 C CA . LEU A 1 202 ? -13.660 -3.073 11.679 1.00 80.94 202 LEU A CA 1
ATOM 1585 C C . LEU A 1 202 ? -12.572 -2.805 10.627 1.00 80.94 202 LEU A C 1
ATOM 1587 O O . LEU A 1 202 ? -11.402 -2.644 10.975 1.00 80.94 202 LEU A O 1
ATOM 1591 N N . ASN A 1 203 ? -12.940 -2.740 9.345 1.00 79.69 203 ASN A N 1
ATOM 1592 C CA . ASN A 1 203 ? -11.998 -2.412 8.271 1.00 79.69 203 ASN A CA 1
ATOM 1593 C C . ASN A 1 203 ? -11.458 -0.983 8.417 1.00 79.69 203 ASN A C 1
ATOM 1595 O O . ASN A 1 203 ? -10.252 -0.772 8.302 1.00 79.69 203 ASN A O 1
ATOM 1599 N N . SER A 1 204 ? -12.330 -0.024 8.741 1.00 82.00 204 SER A N 1
ATOM 1600 C CA . SER A 1 204 ? -11.944 1.366 9.013 1.00 82.00 204 SER A CA 1
ATOM 1601 C C . SER A 1 204 ? -11.010 1.468 10.219 1.00 82.00 204 SER A C 1
ATOM 1603 O O . SER A 1 204 ? -10.000 2.165 10.161 1.00 82.00 204 SER A O 1
ATOM 1605 N N . LEU A 1 205 ? -11.299 0.726 11.291 1.00 83.94 205 LEU A N 1
ATOM 1606 C CA . LEU A 1 205 ? -10.471 0.682 12.494 1.00 83.94 205 LEU A CA 1
ATOM 1607 C C . LEU A 1 205 ? -9.056 0.173 12.183 1.00 83.94 205 LEU A C 1
ATOM 1609 O O . LEU A 1 205 ? -8.070 0.816 12.543 1.00 83.94 205 LEU A O 1
ATOM 1613 N N . LYS A 1 206 ? -8.948 -0.948 11.457 1.00 85.31 206 LYS A N 1
ATOM 1614 C CA . LYS A 1 206 ? -7.660 -1.513 11.018 1.00 85.31 206 LYS A CA 1
ATOM 1615 C C . LYS A 1 206 ? -6.887 -0.550 10.113 1.00 85.31 206 LYS A C 1
ATOM 1617 O O . LYS A 1 206 ? -5.675 -0.412 10.276 1.00 85.31 206 LYS A O 1
ATOM 1622 N N . LEU A 1 207 ? -7.580 0.127 9.195 1.00 81.94 207 LEU A N 1
ATOM 1623 C CA . LEU A 1 207 ? -6.981 1.107 8.289 1.00 81.94 207 LEU A CA 1
ATOM 1624 C C . LEU A 1 207 ? -6.381 2.292 9.051 1.00 81.94 207 LEU A C 1
ATOM 1626 O O . LEU A 1 207 ? -5.208 2.611 8.862 1.00 81.94 207 LEU A O 1
ATOM 1630 N N . VAL A 1 208 ? -7.165 2.931 9.921 1.00 84.44 208 VAL A N 1
ATOM 1631 C CA . VAL A 1 208 ? -6.703 4.095 10.691 1.00 84.44 208 VAL A CA 1
ATOM 1632 C C . VAL A 1 208 ? -5.552 3.706 11.601 1.00 84.44 208 VAL A C 1
ATOM 1634 O O . VAL A 1 208 ? -4.547 4.409 11.629 1.00 84.44 208 VAL A O 1
ATOM 1637 N N . ARG A 1 209 ? -5.641 2.558 12.285 1.00 90.19 209 ARG A N 1
ATOM 1638 C CA . ARG A 1 209 ? -4.537 2.036 13.099 1.00 90.19 209 ARG A CA 1
ATOM 1639 C C . ARG A 1 209 ? -3.242 1.950 12.297 1.00 90.19 209 ARG A C 1
ATOM 1641 O O . ARG A 1 209 ? -2.199 2.419 12.745 1.00 90.19 209 ARG A O 1
ATOM 1648 N N . ARG A 1 210 ? -3.316 1.377 11.092 1.00 86.12 210 ARG A N 1
ATOM 1649 C CA . ARG A 1 210 ? -2.176 1.265 10.181 1.00 86.12 210 ARG A CA 1
ATOM 1650 C C . ARG A 1 210 ? -1.632 2.645 9.800 1.00 86.12 210 ARG A C 1
ATOM 1652 O O . ARG A 1 210 ? -0.446 2.887 9.980 1.00 86.12 210 ARG A O 1
ATOM 1659 N N . GLN A 1 211 ? -2.486 3.550 9.327 1.00 82.56 211 GLN A N 1
ATOM 1660 C CA . GLN A 1 211 ? -2.090 4.903 8.909 1.00 82.56 211 GLN A CA 1
ATOM 1661 C C . GLN A 1 211 ? -1.432 5.709 10.031 1.00 82.56 211 GLN A C 1
ATOM 1663 O O . GLN A 1 211 ? -0.466 6.436 9.791 1.00 82.56 211 GLN A O 1
ATOM 1668 N N . LEU A 1 212 ? -1.940 5.565 11.256 1.00 87.12 212 LEU A N 1
ATOM 1669 C CA . LEU A 1 212 ? -1.359 6.189 12.437 1.00 87.12 212 LEU A CA 1
ATOM 1670 C C . LEU A 1 212 ? 0.025 5.616 12.752 1.00 87.12 212 LEU A C 1
ATOM 1672 O O . LEU A 1 212 ? 0.918 6.394 13.068 1.00 87.12 212 LEU A O 1
ATOM 1676 N N . ALA A 1 213 ? 0.211 4.297 12.647 1.00 87.94 213 ALA A N 1
ATOM 1677 C CA . ALA A 1 213 ? 1.485 3.630 12.934 1.00 87.94 213 ALA A CA 1
ATOM 1678 C C . ALA A 1 213 ? 2.541 3.904 11.852 1.00 87.94 213 ALA A C 1
ATOM 1680 O O . ALA A 1 213 ? 3.730 4.009 12.134 1.00 87.94 213 ALA A O 1
ATOM 1681 N N . GLU A 1 214 ? 2.101 4.024 10.604 1.00 83.75 214 GLU A N 1
ATOM 1682 C CA . GLU A 1 214 ? 2.951 4.274 9.441 1.00 83.75 214 GLU A CA 1
ATOM 1683 C C . GLU A 1 214 ? 3.294 5.755 9.248 1.00 83.75 214 GLU A C 1
ATOM 1685 O O . GLU A 1 214 ? 4.187 6.081 8.471 1.00 83.75 214 GLU A O 1
ATOM 1690 N N . GLY A 1 215 ? 2.594 6.659 9.937 1.00 78.62 215 GLY A N 1
ATOM 1691 C CA . GLY A 1 215 ? 2.809 8.101 9.810 1.00 78.62 215 GLY A CA 1
ATOM 1692 C C . GLY A 1 215 ? 2.236 8.723 8.548 1.00 78.62 215 GLY A C 1
ATOM 1693 O O . GLY A 1 215 ? 2.497 9.894 8.277 1.00 78.62 215 GLY A O 1
ATOM 1694 N N . THR A 1 216 ? 1.431 7.980 7.788 1.00 76.31 216 THR A N 1
ATOM 1695 C CA . THR A 1 216 ? 0.746 8.504 6.598 1.00 76.31 216 THR A CA 1
ATOM 1696 C C . THR A 1 216 ? -0.463 9.369 6.939 1.00 76.31 216 THR A C 1
ATOM 1698 O O . THR A 1 216 ? -0.989 10.058 6.069 1.00 76.31 216 THR A O 1
ATOM 1701 N N . MET A 1 217 ? -0.860 9.399 8.215 1.00 81.00 217 MET A N 1
ATOM 1702 C CA . MET A 1 217 ? -1.853 10.315 8.765 1.00 81.00 217 MET A CA 1
ATOM 1703 C C . MET A 1 217 ? -1.355 10.889 10.099 1.00 81.00 217 MET A C 1
ATOM 1705 O O . MET A 1 217 ? -1.026 10.143 11.021 1.00 81.00 217 MET A O 1
ATOM 1709 N N . THR A 1 218 ? -1.286 12.219 10.216 1.00 76.62 218 THR A N 1
ATOM 1710 C CA . THR A 1 218 ? -0.793 12.919 11.420 1.00 76.62 218 THR A CA 1
ATOM 1711 C C . THR A 1 218 ? -1.600 14.192 11.703 1.00 76.62 218 THR A C 1
ATOM 1713 O O . THR A 1 218 ? -2.392 14.648 10.878 1.00 76.62 218 THR A O 1
ATOM 1716 N N . GLY A 1 219 ? -1.418 14.787 12.885 1.00 82.00 219 GLY A N 1
ATOM 1717 C CA . GLY A 1 219 ? -1.923 16.128 13.190 1.00 82.00 219 GLY A CA 1
ATOM 1718 C C . GLY A 1 219 ? -3.450 16.226 13.284 1.00 82.00 219 GLY A C 1
ATOM 1719 O O . GLY A 1 219 ? -4.071 15.613 14.151 1.00 82.00 219 GLY A O 1
ATOM 1720 N N . PHE A 1 220 ? -4.061 17.099 12.478 1.00 77.44 220 PHE A N 1
ATOM 1721 C CA . PHE A 1 220 ? -5.519 17.279 12.474 1.00 77.44 220 PHE A CA 1
ATOM 1722 C C . PHE A 1 220 ? -6.235 16.058 11.889 1.00 77.44 220 PHE A C 1
ATOM 1724 O O . PHE A 1 220 ? -7.160 15.553 12.517 1.00 77.44 220 PHE A O 1
ATOM 1731 N N . ASP A 1 221 ? -5.756 15.538 10.757 1.00 77.50 221 ASP A N 1
ATOM 1732 C CA . ASP A 1 221 ? -6.391 14.415 10.060 1.00 77.50 221 ASP A CA 1
ATOM 1733 C C . ASP A 1 221 ? -6.410 13.149 10.920 1.00 77.50 221 ASP A C 1
ATOM 1735 O O . ASP A 1 221 ? -7.427 12.464 10.992 1.00 77.50 221 ASP A O 1
ATOM 1739 N N . ALA A 1 222 ? -5.320 12.892 11.652 1.00 81.75 222 ALA A N 1
ATOM 1740 C CA . ALA A 1 222 ? -5.230 11.783 12.601 1.00 81.75 222 ALA A CA 1
ATOM 1741 C C . ALA A 1 222 ? -6.286 11.876 13.710 1.00 81.75 222 ALA A C 1
ATOM 1743 O O . ALA A 1 222 ? -6.987 10.903 13.985 1.00 81.75 222 ALA A O 1
ATOM 1744 N N . ARG A 1 223 ? -6.434 13.057 14.321 1.00 83.38 223 ARG A N 1
ATOM 1745 C CA . ARG A 1 223 ? -7.428 13.288 15.379 1.00 83.38 223 ARG A CA 1
ATOM 1746 C C . ARG A 1 223 ? -8.847 13.152 14.846 1.00 83.38 223 ARG A C 1
ATOM 1748 O O . ARG A 1 223 ? -9.641 12.417 15.421 1.00 83.38 223 ARG A O 1
ATOM 1755 N N . TYR A 1 224 ? -9.125 13.784 13.710 1.00 78.00 224 TYR A N 1
ATOM 1756 C CA . TYR A 1 224 ? -10.432 13.728 13.068 1.00 78.00 224 TYR A CA 1
ATOM 1757 C C . TYR A 1 224 ? -10.829 12.291 12.693 1.00 78.00 224 TYR A C 1
ATOM 1759 O O . TYR A 1 224 ? -11.950 11.867 12.960 1.00 78.00 224 TYR A O 1
ATOM 1767 N N . ALA A 1 225 ? -9.910 11.505 12.124 1.00 81.06 225 ALA A N 1
ATOM 1768 C CA . ALA A 1 225 ? -10.181 10.112 11.772 1.00 81.06 225 ALA A CA 1
ATOM 1769 C C . ALA A 1 225 ? -10.507 9.251 13.003 1.00 81.06 225 ALA A C 1
ATOM 1771 O O . ALA A 1 225 ? -11.442 8.451 12.962 1.00 81.06 225 ALA A O 1
ATOM 1772 N N . VAL A 1 226 ? -9.780 9.437 14.108 1.00 83.44 226 VAL A N 1
ATOM 1773 C CA . VAL A 1 226 ? -10.041 8.728 15.371 1.00 83.44 226 VAL A CA 1
ATOM 1774 C C . VAL A 1 226 ? -11.367 9.164 16.003 1.00 83.44 226 VAL A C 1
ATOM 1776 O O . VAL A 1 226 ? -12.084 8.322 16.540 1.00 83.44 226 VAL A O 1
ATOM 1779 N N . GLU A 1 227 ? -11.742 10.441 15.908 1.00 82.38 227 GLU A N 1
ATOM 1780 C CA . GLU A 1 227 ? -13.060 10.929 16.343 1.00 82.38 227 GLU A CA 1
ATOM 1781 C C . GLU A 1 227 ? -14.202 10.319 15.517 1.00 82.38 227 GLU A C 1
ATOM 1783 O O . GLU A 1 227 ? -15.195 9.861 16.084 1.00 82.38 227 GLU A O 1
ATOM 1788 N N . CYS A 1 228 ? -14.061 10.238 14.189 1.00 80.62 228 CYS A N 1
ATOM 1789 C CA . CYS A 1 228 ? -15.040 9.555 13.339 1.00 80.62 228 CYS A CA 1
ATOM 1790 C C . CYS A 1 228 ? -15.158 8.066 13.687 1.00 80.62 228 CYS A C 1
ATOM 1792 O O . CYS A 1 228 ? -16.271 7.543 13.778 1.00 80.62 228 CYS A O 1
ATOM 1794 N N . LEU A 1 229 ? -14.026 7.391 13.916 1.00 83.00 229 LEU A N 1
ATOM 1795 C CA . LEU A 1 229 ? -14.022 5.997 14.351 1.00 83.00 229 LEU A CA 1
ATOM 1796 C C . LEU A 1 229 ? -14.744 5.803 15.674 1.00 83.00 229 LEU A C 1
ATOM 1798 O O . LEU A 1 229 ? -15.452 4.816 15.815 1.00 83.00 229 LEU A O 1
ATOM 1802 N N . GLU A 1 230 ? -14.608 6.722 16.625 1.00 82.94 230 GLU A N 1
ATOM 1803 C CA . GLU A 1 230 ? -15.325 6.618 17.894 1.00 82.94 230 GLU A CA 1
ATOM 1804 C C . GLU A 1 230 ? -16.843 6.539 17.682 1.00 82.94 230 GLU A C 1
ATOM 1806 O O . GLU A 1 230 ? -17.512 5.722 18.317 1.00 82.94 230 GLU A O 1
ATOM 1811 N N . GLY A 1 231 ? -17.375 7.342 16.753 1.00 74.88 231 GLY A N 1
ATOM 1812 C CA . GLY A 1 231 ? -18.775 7.271 16.334 1.00 74.88 231 GLY A CA 1
ATOM 1813 C C . GLY A 1 231 ? -19.128 5.902 15.752 1.00 74.88 231 GLY A C 1
ATOM 1814 O O . GLY A 1 231 ? -20.055 5.251 16.229 1.00 74.88 231 GLY A O 1
ATOM 1815 N N . TYR A 1 232 ? -18.336 5.409 14.796 1.00 77.44 232 TYR A N 1
ATOM 1816 C CA . TYR A 1 232 ? -18.569 4.093 14.193 1.00 77.44 232 TYR A CA 1
ATOM 1817 C C . TYR A 1 232 ? -18.484 2.948 15.201 1.00 77.44 232 TYR A C 1
ATOM 1819 O O . TYR A 1 232 ? -19.333 2.061 15.188 1.00 77.44 232 TYR A O 1
ATOM 1827 N N . MET A 1 233 ? -17.505 2.960 16.106 1.00 77.62 233 MET A N 1
ATOM 1828 C CA . MET A 1 233 ? -17.325 1.920 17.122 1.00 77.62 233 MET A CA 1
ATOM 1829 C C . MET A 1 233 ? -18.464 1.908 18.149 1.00 77.62 233 MET A C 1
ATOM 1831 O O . MET A 1 233 ? -18.867 0.838 18.608 1.00 77.62 233 MET A O 1
ATOM 1835 N N . ARG A 1 234 ? -19.016 3.084 18.472 1.00 78.75 234 ARG A N 1
ATOM 1836 C CA . ARG A 1 234 ? -20.202 3.225 19.325 1.00 78.75 234 ARG A CA 1
ATOM 1837 C C . ARG A 1 234 ? -21.458 2.690 18.634 1.00 78.75 234 ARG A C 1
ATOM 1839 O O . ARG A 1 234 ? -22.207 1.926 19.239 1.00 78.75 234 ARG A O 1
ATOM 1846 N N . ASP A 1 235 ? -21.664 3.049 17.370 1.00 74.62 235 ASP A N 1
ATOM 1847 C CA . ASP A 1 235 ? -22.873 2.690 16.619 1.00 74.62 235 ASP A CA 1
ATOM 1848 C C . ASP A 1 235 ? -22.885 1.217 16.183 1.00 74.62 235 ASP A C 1
ATOM 1850 O O . ASP A 1 235 ? -23.941 0.587 16.124 1.00 74.62 235 ASP A O 1
ATOM 1854 N N . SER A 1 236 ? -21.708 0.634 15.944 1.00 63.41 236 SER A N 1
ATOM 1855 C CA . SER A 1 236 ? -21.532 -0.781 15.578 1.00 63.41 236 SER A CA 1
ATOM 1856 C C . SER A 1 236 ? -21.666 -1.746 16.760 1.00 63.41 236 SER A C 1
ATOM 1858 O O . SER A 1 236 ? -21.545 -2.953 16.570 1.00 63.41 236 SER A O 1
ATOM 1860 N N . ARG A 1 237 ? -21.922 -1.237 17.979 1.00 67.19 237 ARG A N 1
ATOM 1861 C CA . ARG A 1 237 ? -22.100 -2.014 19.226 1.00 67.19 237 ARG A CA 1
ATOM 1862 C C . ARG A 1 237 ? -20.918 -2.919 19.597 1.00 67.19 237 ARG A C 1
ATOM 1864 O O . ARG A 1 237 ? -21.049 -3.795 20.448 1.00 67.19 237 ARG A O 1
ATOM 1871 N N . PHE A 1 238 ? -19.756 -2.705 18.989 1.00 63.66 238 PHE A N 1
ATOM 1872 C CA . PHE A 1 238 ? -18.535 -3.453 19.280 1.00 63.66 238 PHE A CA 1
ATOM 1873 C C . PHE A 1 238 ? -17.923 -3.102 20.636 1.00 63.66 238 PHE A C 1
ATOM 1875 O O . PHE A 1 238 ? -17.357 -3.970 21.312 1.00 63.66 238 PHE A O 1
ATOM 1882 N N . VAL A 1 239 ? -18.028 -1.823 20.989 1.00 55.22 239 VAL A N 1
ATOM 1883 C CA . VAL A 1 239 ? -17.441 -1.198 22.170 1.00 55.22 239 VAL A CA 1
ATOM 1884 C C . VAL A 1 239 ? -18.580 -0.896 23.135 1.00 55.22 239 VAL A C 1
ATOM 1886 O O . VAL A 1 239 ? -19.487 -0.129 22.807 1.00 55.22 239 VAL A O 1
ATOM 1889 N N . GLU A 1 240 ? -18.555 -1.504 24.323 1.00 52.78 240 GLU A N 1
ATOM 1890 C CA . GLU A 1 240 ? -19.407 -1.027 25.412 1.00 52.78 240 GLU A CA 1
ATOM 1891 C C . GLU A 1 240 ? -19.037 0.437 25.686 1.00 52.78 240 GLU A C 1
ATOM 1893 O O . GLU A 1 240 ? -17.846 0.767 25.699 1.00 52.78 240 GLU A O 1
ATOM 1898 N N . PRO A 1 241 ? -20.013 1.345 25.874 1.00 49.12 241 PRO A N 1
ATOM 1899 C CA . PRO A 1 241 ? -19.695 2.720 26.217 1.00 49.12 241 PRO A CA 1
ATOM 1900 C C . PRO A 1 241 ? -18.814 2.699 27.465 1.00 49.12 241 PRO A C 1
ATOM 1902 O O . PRO A 1 241 ? -19.230 2.170 28.496 1.00 49.12 241 PRO A O 1
ATOM 1905 N N . LEU A 1 242 ? -17.597 3.254 27.358 1.00 45.66 242 LEU A N 1
ATOM 1906 C CA . LEU A 1 242 ? -16.750 3.518 28.518 1.00 45.66 242 LEU A CA 1
ATOM 1907 C C . LEU A 1 242 ? -17.644 4.209 29.534 1.00 45.66 242 LEU A C 1
ATOM 1909 O O . LEU A 1 242 ? -18.168 5.285 29.246 1.00 45.66 242 LEU A O 1
ATOM 1913 N N . SER A 1 243 ? -17.896 3.532 30.653 1.00 36.88 243 SER A N 1
ATOM 1914 C CA . SER A 1 243 ? -18.837 3.978 31.664 1.00 36.88 243 SER A CA 1
ATOM 1915 C C . SER A 1 243 ? -18.493 5.414 32.027 1.00 36.88 243 SER A C 1
ATOM 1917 O O . SER A 1 243 ? -17.502 5.668 32.714 1.00 36.88 243 SER A O 1
ATOM 1919 N N . SER A 1 244 ? -19.284 6.362 31.532 1.00 39.47 244 SER A N 1
ATOM 1920 C CA . SER A 1 244 ? -19.222 7.731 31.994 1.00 39.47 244 SER A CA 1
ATOM 1921 C C . SER A 1 244 ? -19.670 7.671 33.441 1.00 39.47 244 SER A C 1
ATOM 1923 O O . SER A 1 244 ? -20.860 7.492 33.710 1.00 39.47 244 SER A O 1
ATOM 1925 N N . THR A 1 245 ? -18.728 7.747 34.377 1.00 38.59 245 THR A N 1
ATOM 1926 C CA . THR A 1 245 ? -19.061 8.014 35.771 1.00 38.59 245 THR A CA 1
ATOM 1927 C C . THR A 1 245 ? -19.905 9.285 35.745 1.00 38.59 245 THR A C 1
ATOM 1929 O O . THR A 1 245 ? -19.417 10.303 35.243 1.00 38.59 245 THR A O 1
ATOM 1932 N N . PRO A 1 246 ? -21.177 9.251 36.180 1.00 36.28 246 PRO A N 1
ATOM 1933 C CA . PRO A 1 246 ? -21.968 10.460 36.212 1.00 36.28 246 PRO A CA 1
ATOM 1934 C C . PRO A 1 246 ? -21.223 11.438 37.109 1.00 36.28 246 PRO A C 1
ATOM 1936 O O . PRO A 1 246 ? -20.872 11.113 38.244 1.00 36.28 246 PRO A O 1
ATOM 1939 N N . CYS A 1 247 ? -20.917 12.611 36.564 1.00 37.06 247 CYS A N 1
ATOM 1940 C CA . CYS A 1 247 ? -20.404 13.709 37.353 1.00 37.06 247 CYS A CA 1
ATOM 1941 C C . CYS A 1 247 ? -21.519 14.043 38.345 1.00 37.06 247 CYS A C 1
ATOM 1943 O O . CYS A 1 247 ? -22.549 14.583 37.946 1.00 37.06 247 CYS A O 1
ATOM 1945 N N . SER A 1 248 ? -21.370 13.614 39.598 1.00 42.78 248 SER A N 1
ATOM 1946 C CA . SER A 1 248 ? -22.331 13.921 40.650 1.00 42.78 248 SER A CA 1
ATOM 1947 C C . SER A 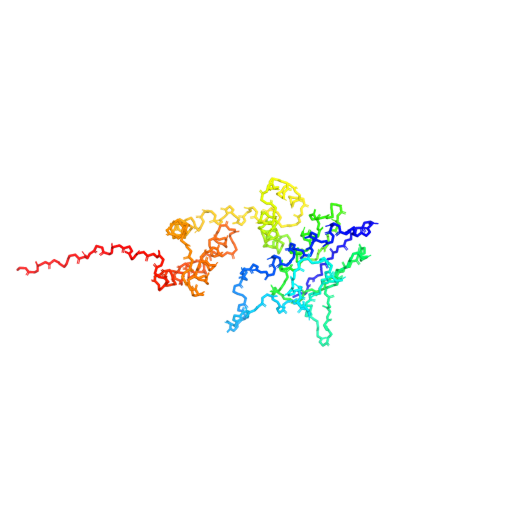1 248 ? -22.486 15.434 40.710 1.00 42.78 248 SER A C 1
ATOM 1949 O O . SER A 1 248 ? -21.525 16.143 41.019 1.00 42.78 248 SER 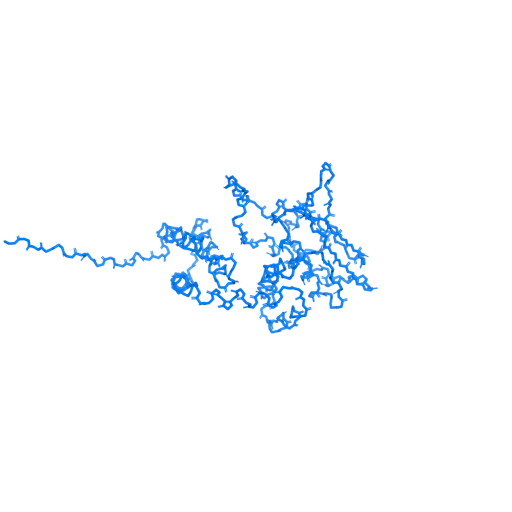A O 1
ATOM 1951 N N . GLU A 1 249 ? -23.677 15.933 40.386 1.00 41.56 249 GLU A N 1
ATOM 1952 C CA . GLU A 1 249 ? -24.012 17.327 40.642 1.00 41.56 249 GLU A CA 1
ATOM 1953 C C . GLU A 1 249 ? -23.840 17.587 42.146 1.00 41.56 249 GLU A C 1
ATOM 1955 O O . GLU A 1 249 ? -24.297 16.780 42.967 1.00 41.56 249 GLU A O 1
ATOM 1960 N N . PRO A 1 250 ? -23.163 18.675 42.549 1.00 43.62 250 PRO A N 1
ATOM 1961 C CA . PRO A 1 250 ? -23.119 19.037 43.951 1.00 43.62 250 PRO A CA 1
ATOM 1962 C C . PRO A 1 250 ? -24.543 19.369 44.399 1.00 43.62 250 PRO A C 1
ATOM 1964 O O . PRO A 1 250 ? -25.183 20.276 43.866 1.00 43.62 250 PRO A O 1
ATOM 1967 N N . ALA A 1 251 ? -25.035 18.620 45.386 1.00 47.34 251 ALA A N 1
ATOM 1968 C CA . ALA A 1 251 ? -26.291 18.916 46.053 1.00 47.34 251 ALA A CA 1
ATOM 1969 C C . ALA A 1 251 ? -26.197 20.313 46.679 1.00 47.34 251 ALA A C 1
ATOM 1971 O O . ALA A 1 251 ? -25.469 20.529 47.648 1.00 47.34 251 ALA A O 1
ATOM 1972 N N . ILE A 1 252 ? -26.924 21.267 46.101 1.00 45.84 252 ILE A N 1
ATOM 1973 C CA . ILE A 1 252 ? -27.117 22.586 46.694 1.00 45.84 252 ILE A CA 1
ATOM 1974 C C . ILE A 1 252 ? -28.004 22.377 47.927 1.00 45.84 252 ILE A C 1
ATOM 1976 O O . ILE A 1 252 ? -29.149 21.942 47.796 1.00 45.84 252 ILE A O 1
ATOM 1980 N N . SER A 1 253 ? -27.441 22.626 49.112 1.00 49.34 253 SER A N 1
ATOM 1981 C CA . SER A 1 253 ? -28.153 22.708 50.397 1.00 49.34 253 SER A CA 1
ATOM 1982 C C . SER A 1 253 ? -28.270 24.162 50.823 1.00 49.34 253 SER A C 1
ATOM 1984 O O . SER A 1 253 ? -27.266 24.888 50.638 1.00 49.34 253 SER A O 1
#

pLDDT: mean 73.14, std 18.53, range [30.58, 93.94]

Organism: Pseudomonas aeruginosa (NCBI:txid287)

Foldseek 3Di:
DKKKKKKADDAFADQVLQLQLLVLLLLLQVQDPLDQPPDVPSDGPPGSCLQFPDDSDDDDSPGDPQWGWGQADDPPDRPTPTDGRGPRMDMGIHDDPPCLLSVLLSVLSSCLSPPPMDMDMPDALLSNQSSLLSNLVSCCVVCVVCNVVSLVSSCPDRNNVVQVVLLVVLCVQCVVVLVVLVVLVVLCVPPDQPDPLSVVLNSLSVSLNSCSNRNVDGDPRNVVSSVVSVVSSVVSVSDDPPPPPPPPDPPDD

Secondary structure (DSSP, 8-state):
-PEEEEEE-SSPPPHHHHHHHHHHHHHHHHS--SS----TT------GGGGBSS-S-SSS-----S-EEEEE--TTS-EEEEE-TT-SEEEEEE-STTSHHHHHHHHHHHHHHSTT-EEEESS-HHHHHHHHHHHHHHHHHH-GGGHHHHHHHHTTSTTHHHHHHHHHHHHHHSHHHHHHHHHHHHHHTTPPPSSHHHHHHHHHHHHHHHHHHHTSS-HHHHHHHHHHHHHHHHHTT-S--------------